Protein AF-A0A382WK54-F1 (afdb_monomer)

Solvent-accessible surface area (backbone atoms only — not comparable to full-atom values): 12404 Å² total; per-residue (Å²): 135,96,72,80,60,37,38,66,30,76,28,81,89,34,73,62,48,90,80,46,54,72,68,54,43,52,49,50,52,51,59,58,51,65,47,28,65,61,24,50,59,73,30,47,67,40,50,47,56,46,46,67,58,45,45,62,30,47,75,71,73,22,34,42,37,28,32,12,40,66,63,44,7,45,48,32,32,51,56,25,65,49,40,28,51,48,42,52,45,62,67,74,46,34,37,41,41,38,39,63,42,78,63,32,72,83,38,90,57,87,71,42,39,68,39,29,66,57,18,32,46,48,40,60,76,69,68,65,45,48,55,24,35,38,37,26,31,30,52,81,72,68,50,31,16,36,52,24,24,33,46,47,37,36,77,59,53,18,49,24,32,38,40,27,24,42,79,74,79,92,53,95,49,50,78,33,68,36,54,37,61,61,60,41,24,74,51,61,54,46,52,72,46,55,46,38,53,40,49,49,56,50,51,52,50,50,53,52,50,42,39,49,76,69,62,31,38,56,90,92,41,69,74,34,50,49,61,84,46,72,76,43,44,70,71,76,110

Structure (mmCIF, N/CA/C/O backbone):
data_AF-A0A382WK54-F1
#
_entry.id   AF-A0A382WK54-F1
#
loop_
_atom_site.group_PDB
_atom_site.id
_atom_site.type_symbol
_atom_site.label_atom_id
_atom_site.label_alt_id
_atom_site.label_comp_id
_atom_site.label_asym_id
_atom_site.label_entity_id
_atom_site.label_seq_id
_atom_site.pdbx_PDB_ins_code
_atom_site.Cartn_x
_atom_site.Cartn_y
_atom_site.Cartn_z
_atom_site.occupancy
_atom_site.B_iso_or_equiv
_atom_site.auth_seq_id
_atom_site.auth_comp_id
_atom_site.auth_asym_id
_atom_site.auth_atom_id
_atom_site.pdbx_PDB_model_num
ATOM 1 N N . MET A 1 1 ? 7.790 20.931 8.790 1.00 46.62 1 MET A N 1
ATOM 2 C CA . MET A 1 1 ? 6.573 21.774 8.712 1.00 46.62 1 MET A CA 1
ATOM 3 C C . MET A 1 1 ? 5.470 21.096 9.511 1.00 46.62 1 MET A C 1
ATOM 5 O O . MET A 1 1 ? 5.276 19.903 9.317 1.00 46.62 1 MET A O 1
ATOM 9 N N . SER A 1 2 ? 4.806 21.802 10.433 1.00 63.41 2 SER A N 1
ATOM 10 C CA . SER A 1 2 ? 3.681 21.238 11.196 1.00 63.41 2 SER A CA 1
ATOM 11 C C . SER A 1 2 ? 2.397 21.412 10.387 1.00 63.41 2 SER A C 1
ATOM 13 O O . SER A 1 2 ? 1.966 22.539 10.155 1.00 63.41 2 SER A O 1
ATOM 15 N N . TRP A 1 3 ? 1.829 20.308 9.908 1.00 80.88 3 TRP A N 1
ATOM 16 C CA . TRP A 1 3 ? 0.529 20.258 9.239 1.00 80.88 3 TRP A CA 1
ATOM 17 C C . TRP A 1 3 ? -0.376 19.260 9.972 1.00 80.88 3 TRP A C 1
ATOM 19 O O . TRP A 1 3 ? 0.087 18.451 10.780 1.00 80.88 3 TRP A O 1
ATOM 29 N N . LYS A 1 4 ? -1.689 19.355 9.742 1.00 85.31 4 LYS A N 1
ATOM 30 C CA . LYS A 1 4 ? -2.693 18.590 10.491 1.00 85.31 4 LYS A CA 1
ATOM 31 C C . LYS A 1 4 ? -2.650 17.105 10.110 1.00 85.31 4 LYS A C 1
ATOM 33 O O . LYS A 1 4 ? -3.178 16.728 9.067 1.00 85.31 4 LYS A O 1
ATOM 38 N N . LYS A 1 5 ? -2.107 16.259 10.990 1.00 90.69 5 LYS A N 1
ATOM 39 C CA . LYS A 1 5 ? -2.151 14.797 10.839 1.00 90.69 5 LYS A CA 1
ATOM 40 C C . LYS A 1 5 ? -3.516 14.257 11.278 1.00 90.69 5 LYS A C 1
ATOM 42 O O . LYS A 1 5 ? -3.898 14.360 12.441 1.00 90.69 5 LYS A O 1
ATOM 47 N N . ILE A 1 6 ? -4.282 13.732 10.330 1.00 94.75 6 ILE A N 1
ATOM 48 C CA . ILE A 1 6 ? -5.581 13.070 10.524 1.00 94.75 6 ILE A CA 1
ATOM 49 C C . ILE A 1 6 ? -5.411 11.758 11.284 1.00 94.75 6 ILE A C 1
ATOM 51 O O . ILE A 1 6 ? -6.190 11.491 12.193 1.00 94.75 6 ILE A O 1
ATOM 55 N N . THR A 1 7 ? -4.354 11.002 10.992 1.00 94.19 7 THR A N 1
ATOM 56 C CA . THR A 1 7 ? -4.063 9.718 11.656 1.00 94.19 7 THR A CA 1
ATOM 57 C C . THR A 1 7 ? -3.823 9.830 13.162 1.00 94.19 7 THR A C 1
ATOM 59 O O . THR A 1 7 ? -4.082 8.876 13.888 1.00 94.19 7 THR A O 1
ATOM 62 N N . GLU A 1 8 ? -3.385 11.001 13.635 1.00 95.19 8 GLU A N 1
ATOM 63 C CA . GLU A 1 8 ? -3.075 11.261 15.049 1.00 95.19 8 GLU A CA 1
ATOM 64 C C . GLU A 1 8 ? -4.225 11.940 15.811 1.00 95.19 8 GLU A C 1
ATOM 66 O O . GLU A 1 8 ? -4.084 12.279 16.985 1.00 95.19 8 GLU A O 1
ATOM 71 N N . GLN A 1 9 ? -5.358 12.201 15.154 1.00 96.62 9 GLN A N 1
ATOM 72 C CA . GLN A 1 9 ? -6.520 12.790 15.817 1.00 96.62 9 GLN A CA 1
ATOM 73 C C . GLN A 1 9 ? -7.278 11.750 16.638 1.00 96.62 9 GLN A C 1
ATOM 75 O O . GLN A 1 9 ? -7.316 10.570 16.299 1.00 96.62 9 GLN A O 1
ATOM 80 N N . GLN A 1 10 ? -7.927 12.222 17.701 1.00 97.50 10 GLN A N 1
ATOM 81 C CA . GLN A 1 10 ? -8.883 11.421 18.453 1.00 97.50 10 GLN A CA 1
ATOM 82 C C . GLN A 1 10 ? -10.172 11.244 17.650 1.00 97.50 10 GLN A C 1
ATOM 84 O O . GLN A 1 10 ? -10.633 12.181 16.991 1.00 97.50 10 GLN A O 1
ATOM 89 N N . ASN A 1 11 ? -10.767 10.055 17.735 1.00 98.06 11 ASN A N 1
ATOM 90 C CA . ASN A 1 11 ? -12.085 9.789 17.183 1.00 98.06 11 ASN A CA 1
ATOM 91 C C . ASN A 1 11 ? -13.168 10.054 18.252 1.00 98.06 11 ASN A C 1
ATOM 93 O O . ASN A 1 11 ? -13.203 9.356 19.266 1.00 98.06 11 ASN A O 1
ATOM 97 N N . PRO A 1 12 ? -14.082 11.022 18.044 1.00 97.62 12 PRO A N 1
ATOM 98 C CA . PRO A 1 12 ? -15.168 11.286 18.988 1.00 97.62 12 PRO A CA 1
ATOM 99 C C . PRO A 1 12 ? -16.106 10.092 19.220 1.00 97.62 12 PRO A C 1
ATOM 101 O O . PRO A 1 12 ? -16.689 9.990 20.294 1.00 97.62 12 PRO A O 1
ATOM 104 N N . ALA A 1 13 ? -16.252 9.188 18.245 1.00 97.06 13 ALA A N 1
ATOM 105 C CA . ALA A 1 13 ? -17.108 8.005 18.357 1.00 97.06 13 ALA A CA 1
ATOM 106 C C . ALA A 1 13 ? -16.550 6.931 19.310 1.00 97.06 13 ALA A C 1
ATOM 108 O O . ALA A 1 13 ? -17.284 6.031 19.718 1.00 97.06 13 ALA A O 1
ATOM 109 N N . SER A 1 14 ? -15.267 7.021 19.671 1.00 98.06 14 SER A N 1
ATOM 110 C CA . SER A 1 14 ? -14.574 6.080 20.557 1.00 98.06 14 SER A CA 1
ATOM 111 C C . SER A 1 14 ? -13.891 6.762 21.747 1.00 98.06 14 SER A C 1
ATOM 113 O O . SER A 1 14 ? -12.991 6.180 22.349 1.00 98.06 14 SER A O 1
ATOM 115 N N . ALA A 1 15 ? -14.317 7.978 22.110 1.00 98.00 15 ALA A N 1
ATOM 116 C CA . ALA A 1 15 ? -13.713 8.748 23.200 1.00 98.00 15 ALA A CA 1
ATOM 117 C C . ALA A 1 15 ? -13.773 8.036 24.568 1.00 98.00 15 ALA A C 1
ATOM 119 O O . ALA A 1 15 ? -12.878 8.227 25.384 1.00 98.00 15 ALA A O 1
ATOM 120 N N . ASP A 1 16 ? -14.805 7.219 24.787 1.00 97.75 16 ASP A N 1
ATOM 121 C CA . ASP A 1 16 ? -15.106 6.445 26.001 1.00 97.75 16 ASP A CA 1
ATOM 122 C C . ASP A 1 16 ? -15.076 4.923 25.740 1.00 97.75 16 ASP A C 1
ATOM 124 O O . ASP A 1 16 ? -15.791 4.151 26.376 1.00 97.75 16 ASP A O 1
ATOM 128 N N . ILE A 1 17 ? -14.326 4.466 24.727 1.00 98.12 17 ILE A N 1
ATOM 129 C CA . ILE A 1 17 ? -14.396 3.072 24.254 1.00 98.12 17 ILE A CA 1
ATOM 130 C C . ILE A 1 17 ? -13.984 2.030 25.304 1.00 98.12 17 ILE A C 1
ATOM 132 O O . ILE A 1 17 ? -14.428 0.887 25.228 1.00 98.12 17 ILE A O 1
ATOM 136 N N . ASP A 1 18 ? -13.163 2.405 26.280 1.00 98.25 18 ASP A N 1
ATOM 137 C CA . ASP A 1 18 ? -12.719 1.556 27.387 1.00 98.25 18 ASP A CA 1
ATOM 138 C C . ASP A 1 18 ? -13.802 1.314 28.450 1.00 98.25 18 ASP A C 1
ATOM 140 O O . ASP A 1 18 ? -13.719 0.333 29.189 1.00 98.25 18 ASP A O 1
ATOM 144 N N . GLU A 1 19 ? -14.849 2.144 28.485 1.00 98.31 19 GLU A N 1
ATOM 145 C CA . GLU A 1 19 ? -16.006 1.986 29.378 1.00 98.31 19 GLU A CA 1
ATOM 146 C C . GLU A 1 19 ? -17.148 1.168 28.743 1.00 98.31 19 GLU A C 1
ATOM 148 O O . GLU A 1 19 ? -18.097 0.767 29.423 1.00 98.31 19 GLU A O 1
ATOM 153 N N . LYS A 1 20 ? -17.069 0.902 27.433 1.00 98.31 20 LYS A N 1
ATOM 154 C CA . LYS A 1 20 ? -18.115 0.215 26.664 1.00 98.31 20 LYS A CA 1
ATOM 155 C C . LYS A 1 20 ? -18.087 -1.300 26.866 1.00 98.31 20 LYS A C 1
ATOM 157 O O . LYS A 1 20 ? -17.044 -1.922 27.066 1.00 98.31 20 LYS A O 1
ATOM 162 N N . SER A 1 21 ? -19.248 -1.938 26.731 1.00 98.75 21 SER A N 1
ATOM 163 C CA . SER A 1 21 ? -19.328 -3.397 26.650 1.00 98.75 21 SER A CA 1
ATOM 164 C C . SER A 1 21 ? -18.644 -3.927 25.386 1.00 98.75 21 SER A C 1
ATOM 166 O O . SER A 1 21 ? -18.496 -3.225 24.387 1.00 98.75 21 SER A O 1
ATOM 168 N N . ILE A 1 22 ? -18.300 -5.217 25.381 1.00 98.69 22 ILE A N 1
ATOM 169 C CA . ILE A 1 22 ? -17.678 -5.873 24.217 1.00 98.69 22 ILE A CA 1
ATOM 170 C C . ILE A 1 22 ? -18.500 -5.651 22.936 1.00 98.69 22 ILE A C 1
ATOM 172 O O . ILE A 1 22 ? -17.933 -5.356 21.887 1.00 98.69 22 ILE A O 1
ATOM 176 N N . HIS A 1 23 ? -19.830 -5.773 23.001 1.00 98.75 23 HIS A N 1
ATOM 177 C CA . HIS A 1 23 ? -20.679 -5.601 21.820 1.00 98.75 23 HIS A CA 1
ATOM 178 C C . HIS A 1 23 ? -20.674 -4.157 21.303 1.00 98.75 23 HIS A C 1
ATOM 180 O O . HIS A 1 23 ? -20.636 -3.936 20.093 1.00 98.75 23 HIS A O 1
ATOM 186 N N . GLU A 1 24 ? -20.666 -3.176 22.201 1.00 98.75 24 GLU A N 1
ATOM 187 C CA . GLU A 1 24 ? -20.574 -1.762 21.837 1.00 98.75 24 GLU A CA 1
ATOM 188 C C . GLU A 1 24 ? -19.207 -1.430 21.226 1.00 98.75 24 GLU A C 1
ATOM 190 O O . GLU A 1 24 ? -19.165 -0.776 20.187 1.00 98.75 24 GLU A O 1
ATOM 195 N N . ILE A 1 25 ? -18.106 -1.952 21.786 1.00 98.81 25 ILE A N 1
ATOM 196 C CA . ILE A 1 25 ? -16.755 -1.825 21.208 1.00 98.81 25 ILE A CA 1
ATOM 197 C C . ILE A 1 25 ? -16.737 -2.370 19.775 1.00 98.81 25 ILE A C 1
ATOM 199 O O . ILE A 1 25 ? -16.299 -1.683 18.852 1.00 98.81 25 ILE A O 1
ATOM 203 N N . LEU A 1 26 ? -17.251 -3.587 19.568 1.00 98.75 26 LEU A N 1
ATOM 204 C CA . LEU A 1 26 ? -17.318 -4.208 18.241 1.00 98.75 26 LEU A CA 1
ATOM 205 C C . LEU A 1 26 ? -18.196 -3.407 17.271 1.00 98.75 26 LEU A C 1
ATOM 207 O O . LEU A 1 26 ? -17.857 -3.286 16.096 1.00 98.75 26 LEU A O 1
ATOM 211 N N . THR A 1 27 ? -19.297 -2.834 17.758 1.00 98.62 27 THR A N 1
ATOM 212 C CA . THR A 1 27 ? -20.196 -1.998 16.953 1.00 98.62 27 THR A CA 1
ATOM 213 C C . THR A 1 27 ? -19.510 -0.706 16.513 1.00 98.62 27 THR A C 1
ATOM 215 O O . THR A 1 27 ? -19.606 -0.342 15.344 1.00 98.62 27 THR A O 1
ATOM 218 N N . VAL A 1 28 ? -18.771 -0.040 17.409 1.00 98.56 28 VAL A N 1
ATOM 219 C CA . VAL A 1 28 ? -17.985 1.159 17.074 1.00 98.56 28 VAL A CA 1
ATOM 220 C C . VAL A 1 28 ? -16.932 0.832 16.015 1.00 98.56 28 VAL A C 1
ATOM 222 O O . VAL A 1 28 ? -16.864 1.527 15.005 1.00 98.56 28 VAL A O 1
ATOM 225 N N . ILE A 1 29 ? -16.172 -0.256 16.191 1.00 98.75 29 ILE A N 1
ATOM 226 C CA . ILE A 1 29 ? -15.162 -0.690 15.210 1.00 98.75 29 ILE A CA 1
ATOM 227 C C . ILE A 1 29 ? -15.800 -0.948 13.840 1.00 98.75 29 ILE A C 1
ATOM 229 O O . ILE A 1 29 ? -15.354 -0.391 12.842 1.00 98.75 29 ILE A O 1
ATOM 233 N N . ASN A 1 30 ? -16.877 -1.735 13.787 1.00 98.75 30 ASN A N 1
ATOM 234 C CA . ASN A 1 30 ? -17.529 -2.083 12.525 1.00 98.75 30 ASN A CA 1
ATOM 235 C C . ASN A 1 30 ? -18.142 -0.865 11.812 1.00 98.75 30 ASN A C 1
ATOM 237 O O . ASN A 1 30 ? -18.105 -0.782 10.585 1.00 98.75 30 ASN A O 1
ATOM 241 N N . ASN A 1 31 ? -18.710 0.084 12.562 1.00 98.31 31 ASN A N 1
ATOM 242 C CA . ASN A 1 31 ? -19.252 1.315 11.984 1.00 98.31 31 ASN A CA 1
ATOM 243 C C . ASN A 1 31 ? -18.152 2.161 11.329 1.00 98.31 31 ASN A C 1
ATOM 245 O O . ASN A 1 31 ? -18.354 2.696 10.240 1.00 98.31 31 ASN A O 1
ATOM 249 N N . GLU A 1 32 ? -16.987 2.244 11.969 1.00 98.38 32 GLU A N 1
ATOM 250 C CA . GLU A 1 32 ? -15.811 2.931 11.435 1.00 98.38 32 GLU A CA 1
ATOM 251 C C . GLU A 1 32 ? -15.253 2.219 10.190 1.00 98.38 32 GLU A C 1
ATOM 253 O O . GLU A 1 32 ? -14.974 2.870 9.180 1.00 98.38 32 GLU A O 1
ATOM 258 N N . ASP A 1 33 ? -15.174 0.885 10.203 1.00 98.44 33 ASP A N 1
ATOM 259 C CA . ASP A 1 33 ? -14.752 0.088 9.042 1.00 98.44 33 ASP A CA 1
ATOM 260 C C . ASP A 1 33 ? -15.694 0.261 7.837 1.00 98.44 33 ASP A C 1
ATOM 262 O O . ASP A 1 33 ? -15.243 0.305 6.688 1.00 98.44 33 ASP A O 1
ATOM 266 N N . GLY A 1 34 ? -16.998 0.436 8.078 1.00 97.44 34 GLY A N 1
ATOM 267 C CA . GLY A 1 34 ? -18.001 0.666 7.033 1.00 97.44 34 GLY A CA 1
ATOM 268 C C . GLY A 1 34 ? -17.732 1.898 6.158 1.00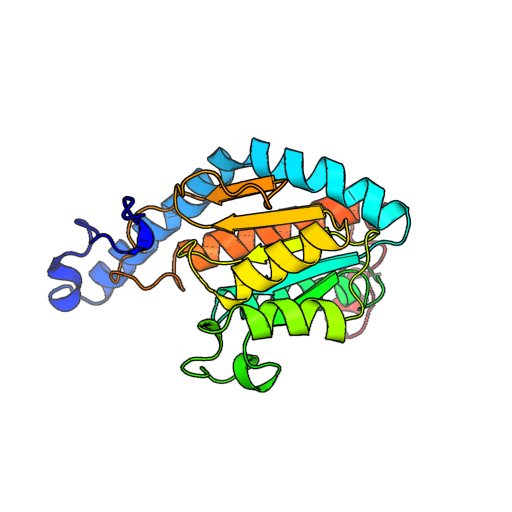 97.44 34 GLY A C 1
ATOM 269 O O . GLY A 1 34 ? -18.167 1.940 5.006 1.00 97.44 34 GLY A O 1
ATOM 270 N N . ALA A 1 35 ? -16.9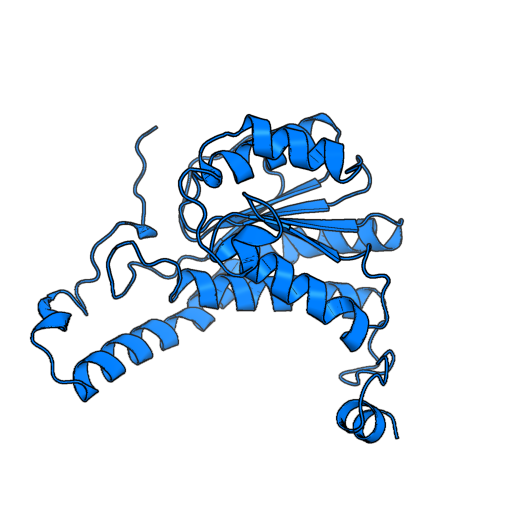74 2.881 6.656 1.00 94.44 35 ALA A N 1
ATOM 271 C CA . ALA A 1 35 ? -16.611 4.085 5.909 1.00 94.44 35 ALA A CA 1
ATOM 272 C C . ALA A 1 35 ? -15.397 3.898 4.976 1.00 94.44 35 ALA A C 1
ATOM 274 O O . ALA A 1 35 ? -15.170 4.722 4.086 1.00 94.44 35 ALA A O 1
ATOM 275 N N . VAL A 1 36 ? -14.619 2.821 5.137 1.00 98.50 36 VAL A N 1
ATOM 276 C CA . VAL A 1 36 ? -13.343 2.637 4.424 1.00 98.50 36 VAL A CA 1
ATOM 277 C C . VAL A 1 36 ? -13.540 2.529 2.911 1.00 98.50 36 VAL A C 1
ATOM 279 O O . VAL A 1 36 ? -12.821 3.172 2.148 1.00 98.50 36 VAL A O 1
ATOM 282 N N . ALA A 1 37 ? -14.541 1.775 2.454 1.00 98.31 37 ALA A N 1
ATOM 283 C CA . ALA A 1 37 ? -14.799 1.618 1.022 1.00 98.31 37 ALA A CA 1
ATOM 284 C C . ALA A 1 37 ? -15.183 2.946 0.346 1.00 98.31 37 ALA A C 1
ATOM 286 O O . ALA A 1 37 ? -14.744 3.217 -0.771 1.00 98.31 37 ALA A O 1
ATOM 287 N N . ALA A 1 38 ? -15.944 3.797 1.039 1.00 98.19 38 ALA A N 1
ATOM 288 C CA . ALA A 1 38 ? -16.286 5.130 0.550 1.00 98.19 38 ALA A CA 1
ATOM 289 C C . ALA A 1 38 ? -15.048 6.042 0.475 1.00 98.19 38 ALA A C 1
ATOM 291 O O . ALA A 1 38 ? -14.893 6.792 -0.487 1.00 98.19 38 ALA A O 1
ATOM 292 N N . ALA A 1 39 ? -14.125 5.942 1.439 1.00 98.06 39 ALA A N 1
ATOM 293 C CA . ALA A 1 39 ? -12.853 6.662 1.381 1.00 98.06 39 ALA A CA 1
ATOM 294 C C . ALA A 1 39 ? -12.002 6.230 0.174 1.00 98.06 39 ALA A C 1
ATOM 296 O O . ALA A 1 39 ? -11.455 7.084 -0.520 1.00 98.06 39 ALA A O 1
ATOM 297 N N . VAL A 1 40 ? -11.948 4.927 -0.123 1.00 98.56 40 VAL A N 1
ATOM 298 C CA . VAL A 1 40 ? -11.260 4.395 -1.315 1.00 98.56 40 VAL A CA 1
ATOM 299 C C . VAL A 1 40 ? -11.945 4.847 -2.610 1.00 98.56 40 VAL A C 1
ATOM 301 O O . VAL A 1 40 ? -11.275 5.188 -3.581 1.00 98.56 40 VAL A O 1
ATOM 304 N N . GLN A 1 41 ? -13.278 4.913 -2.637 1.00 98.44 41 GLN A N 1
ATOM 305 C CA . GLN A 1 41 ? -14.011 5.424 -3.798 1.00 98.44 41 GLN A CA 1
ATOM 306 C C . GLN A 1 41 ? -13.592 6.861 -4.156 1.00 98.44 41 GLN A C 1
ATOM 308 O O . GLN A 1 41 ? -13.485 7.197 -5.336 1.00 98.44 41 GLN A O 1
ATOM 313 N N . ASN A 1 42 ? -13.315 7.696 -3.154 1.00 97.94 42 ASN A N 1
ATOM 314 C CA . ASN A 1 42 ? -12.935 9.092 -3.367 1.00 97.94 42 ASN A CA 1
ATOM 315 C C . ASN A 1 42 ? -11.540 9.266 -3.994 1.00 97.94 42 ASN A C 1
ATOM 317 O O . ASN A 1 42 ? -11.291 10.314 -4.582 1.00 97.94 42 ASN A O 1
ATOM 321 N N . CYS A 1 43 ? -10.654 8.266 -3.921 1.00 96.31 43 CYS A N 1
ATOM 322 C CA . CYS A 1 43 ? -9.308 8.329 -4.504 1.00 96.31 43 CYS A CA 1
ATOM 323 C C . CYS A 1 43 ? -9.153 7.520 -5.806 1.00 96.31 43 CYS A C 1
ATOM 325 O O . CYS A 1 43 ? -8.040 7.353 -6.305 1.00 96.31 43 CYS A O 1
ATOM 327 N N . LEU A 1 44 ? -10.251 7.048 -6.416 1.00 98.50 44 LEU A N 1
ATOM 328 C CA . LEU A 1 44 ? -10.196 6.284 -7.672 1.00 98.50 44 LEU A CA 1
ATOM 329 C C . LEU A 1 44 ? -9.514 7.043 -8.820 1.00 98.50 44 LEU A C 1
ATOM 331 O O . LEU A 1 44 ? -8.885 6.411 -9.668 1.00 98.50 44 LEU A O 1
ATOM 335 N N . VAL A 1 45 ? -9.616 8.377 -8.856 1.00 98.31 45 VAL A N 1
ATOM 336 C CA . VAL A 1 45 ? -8.931 9.211 -9.861 1.00 98.31 45 VAL A CA 1
ATOM 337 C C . VAL A 1 45 ? -7.413 9.115 -9.702 1.00 98.31 45 VAL A C 1
ATOM 339 O O . VAL A 1 45 ? -6.717 8.880 -10.689 1.00 98.31 45 VAL A O 1
ATOM 342 N N . ASP A 1 46 ? -6.910 9.205 -8.473 1.00 98.12 46 ASP A N 1
ATOM 343 C CA . ASP A 1 46 ? -5.476 9.131 -8.176 1.00 98.12 46 ASP A CA 1
ATOM 344 C C . ASP A 1 46 ? -4.925 7.726 -8.442 1.00 98.12 46 ASP A C 1
ATOM 346 O O . ASP A 1 46 ? -3.890 7.563 -9.091 1.00 98.12 46 ASP A O 1
ATOM 350 N N . ILE A 1 47 ? -5.673 6.694 -8.026 1.00 98.75 47 ILE A N 1
ATOM 351 C CA . ILE A 1 47 ? -5.356 5.287 -8.314 1.00 98.75 47 ILE A CA 1
ATOM 352 C C . ILE A 1 47 ? -5.288 5.061 -9.828 1.00 98.75 47 ILE A C 1
ATOM 354 O O . ILE A 1 47 ? -4.350 4.440 -10.327 1.00 98.75 47 ILE A O 1
ATOM 358 N N . THR A 1 48 ? -6.251 5.603 -10.578 1.00 98.81 48 THR A N 1
ATOM 359 C CA . THR A 1 48 ? -6.269 5.523 -12.045 1.00 98.81 48 THR A CA 1
ATOM 360 C C . THR A 1 48 ? -5.050 6.215 -12.652 1.00 98.81 48 THR A C 1
ATOM 362 O O . THR A 1 48 ? -4.406 5.652 -13.537 1.00 98.81 48 THR A O 1
ATOM 365 N N . GLY A 1 49 ? -4.705 7.412 -12.168 1.00 98.69 49 GLY A N 1
ATOM 366 C CA . GLY A 1 49 ? -3.528 8.160 -12.608 1.00 98.69 49 GLY A CA 1
ATOM 367 C C . GLY A 1 49 ? -2.231 7.373 -12.418 1.00 98.69 49 GLY A C 1
ATOM 368 O O . GLY A 1 49 ? -1.444 7.263 -13.356 1.00 98.69 49 GLY A O 1
ATOM 369 N N . PHE A 1 50 ? -2.053 6.757 -11.248 1.00 98.81 50 PHE A N 1
ATOM 370 C CA . PHE A 1 50 ? -0.900 5.902 -10.959 1.00 98.81 50 PHE A CA 1
ATOM 371 C C . PHE A 1 50 ? -0.858 4.652 -11.855 1.00 98.81 50 PHE A C 1
ATOM 373 O O . PHE A 1 50 ? 0.172 4.334 -12.448 1.00 98.81 50 PHE A O 1
ATOM 380 N N . ILE A 1 51 ? -1.983 3.951 -12.028 1.00 98.81 51 ILE A N 1
ATOM 381 C CA . ILE A 1 51 ? -2.037 2.735 -12.858 1.00 98.81 51 ILE A CA 1
ATOM 382 C C . ILE A 1 51 ? -1.740 3.044 -14.334 1.00 98.81 51 ILE A C 1
ATOM 384 O O . ILE A 1 51 ? -1.087 2.244 -15.010 1.00 98.81 51 ILE A O 1
ATOM 388 N N . ASN A 1 52 ? -2.175 4.204 -14.837 1.00 98.69 52 ASN A N 1
ATOM 389 C CA . ASN A 1 52 ? -1.939 4.619 -16.222 1.00 98.69 52 ASN A CA 1
ATOM 390 C C . ASN A 1 52 ? -0.450 4.758 -16.563 1.00 98.69 52 ASN A C 1
ATOM 392 O O . ASN A 1 52 ? -0.083 4.527 -17.714 1.00 98.69 52 ASN A O 1
ATOM 396 N N . VAL A 1 53 ? 0.402 5.106 -15.594 1.00 98.44 53 VAL A N 1
ATOM 397 C CA . VAL A 1 53 ? 1.859 5.147 -15.799 1.00 98.44 53 VAL A CA 1
ATOM 398 C C . VAL A 1 53 ? 2.534 3.817 -15.471 1.00 98.44 53 VAL A C 1
ATOM 400 O O . VAL A 1 53 ? 3.514 3.452 -16.118 1.00 98.44 53 VAL A O 1
ATOM 403 N N . LEU A 1 54 ? 1.981 3.061 -14.520 1.00 98.81 54 LEU A N 1
ATOM 404 C CA . LEU A 1 54 ? 2.499 1.759 -14.110 1.00 98.81 54 LEU A CA 1
ATOM 405 C C . LEU A 1 54 ? 2.398 0.722 -15.235 1.00 98.81 54 LEU A C 1
ATOM 407 O O . LEU A 1 54 ? 3.369 0.031 -15.533 1.00 98.81 54 LEU A O 1
ATOM 411 N N . VAL A 1 55 ? 1.231 0.595 -15.873 1.00 98.81 55 VAL A N 1
ATOM 412 C CA . VAL A 1 55 ? 0.985 -0.462 -16.871 1.00 98.81 55 VAL A CA 1
ATOM 413 C C . VAL A 1 55 ? 1.988 -0.414 -18.035 1.00 98.81 55 VAL A C 1
ATOM 415 O O . VAL A 1 55 ? 2.587 -1.454 -18.319 1.00 98.81 55 VAL A O 1
ATOM 418 N N . PRO A 1 56 ? 2.254 0.743 -18.678 1.00 98.50 56 PRO A N 1
ATOM 419 C CA . PRO A 1 56 ? 3.276 0.834 -19.722 1.00 98.50 56 PRO A CA 1
ATOM 420 C C . PRO A 1 56 ? 4.690 0.463 -19.250 1.00 98.50 56 PRO A C 1
ATOM 422 O O . PRO A 1 56 ? 5.466 -0.098 -20.028 1.00 98.50 56 PRO A O 1
ATOM 425 N N . ARG A 1 57 ? 5.037 0.742 -17.983 1.00 97.94 57 ARG A N 1
ATOM 426 C CA . ARG A 1 57 ? 6.336 0.355 -17.406 1.00 97.94 57 ARG A CA 1
ATOM 427 C C . ARG A 1 57 ? 6.463 -1.155 -17.285 1.00 97.94 57 ARG A C 1
ATOM 429 O O . ARG A 1 57 ? 7.444 -1.706 -17.776 1.00 97.94 57 ARG A O 1
ATOM 436 N N . LEU A 1 58 ? 5.442 -1.821 -16.746 1.00 98.56 58 LEU A N 1
ATOM 437 C CA . LEU A 1 58 ? 5.416 -3.285 -16.656 1.00 98.56 58 LEU A CA 1
ATOM 438 C C . LEU A 1 58 ? 5.471 -3.940 -18.047 1.00 98.56 58 LEU A C 1
ATOM 440 O O . LEU A 1 58 ? 6.205 -4.901 -18.254 1.00 98.56 58 LEU A O 1
ATOM 444 N N . GLN A 1 59 ? 4.756 -3.386 -19.033 1.00 97.88 59 GLN A N 1
ATOM 445 C CA . GLN A 1 59 ? 4.804 -3.862 -20.425 1.00 97.88 59 GLN A CA 1
ATOM 446 C C . GLN A 1 59 ? 6.194 -3.727 -21.061 1.00 97.88 59 GLN A C 1
ATOM 448 O O . GLN A 1 59 ? 6.544 -4.510 -21.942 1.00 97.88 59 GLN A O 1
ATOM 453 N N . SER A 1 60 ? 6.983 -2.750 -20.611 1.00 97.44 60 SER A N 1
ATOM 454 C CA . SER A 1 60 ? 8.342 -2.489 -21.098 1.00 97.44 60 SER A CA 1
ATOM 455 C C . SER A 1 60 ? 9.423 -3.223 -20.292 1.00 97.44 60 SER A C 1
ATOM 457 O O . SER A 1 60 ? 10.606 -2.952 -20.483 1.00 97.44 60 SER A O 1
ATOM 459 N N . GLY A 1 61 ? 9.035 -4.140 -19.397 1.00 97.38 61 GLY A N 1
ATOM 460 C CA . GLY A 1 61 ? 9.953 -4.948 -18.589 1.00 97.38 61 GLY A CA 1
ATOM 461 C C . GLY A 1 61 ? 10.381 -4.322 -17.259 1.00 97.38 61 GLY A C 1
ATOM 462 O O . GLY A 1 61 ? 11.272 -4.861 -16.612 1.00 97.38 61 GLY A O 1
ATOM 463 N N . GLY A 1 62 ? 9.774 -3.206 -16.846 1.00 98.50 62 GLY A N 1
ATOM 464 C CA . GLY A 1 62 ? 9.948 -2.657 -15.498 1.00 98.50 62 GLY A CA 1
ATOM 465 C C . GLY A 1 62 ? 9.172 -3.445 -14.438 1.00 98.50 62 GLY A C 1
ATOM 466 O O . GLY A 1 62 ? 8.286 -4.240 -14.762 1.00 98.50 62 GLY A O 1
ATOM 467 N N . ARG A 1 63 ? 9.475 -3.190 -13.163 1.00 98.75 63 ARG A N 1
ATOM 468 C CA . ARG A 1 63 ? 8.831 -3.818 -11.996 1.00 98.75 63 ARG A CA 1
ATOM 469 C C . ARG A 1 63 ? 7.986 -2.821 -11.201 1.00 98.75 63 ARG A C 1
ATOM 471 O O . ARG A 1 63 ? 8.175 -1.606 -11.301 1.00 98.75 63 ARG A O 1
ATOM 478 N N . LEU A 1 64 ? 7.078 -3.347 -10.378 1.00 98.88 64 LEU A N 1
ATOM 479 C CA . LEU A 1 64 ? 6.400 -2.606 -9.313 1.00 98.88 64 LEU A CA 1
ATOM 480 C C . LEU A 1 64 ? 7.037 -2.940 -7.965 1.00 98.88 64 LEU A C 1
ATOM 482 O O . LEU A 1 64 ? 6.996 -4.086 -7.525 1.00 98.88 64 LEU A O 1
ATOM 486 N N . ILE A 1 65 ? 7.573 -1.933 -7.284 1.00 98.88 65 ILE A N 1
ATOM 487 C CA . ILE A 1 65 ? 8.229 -2.104 -5.989 1.00 98.88 65 ILE A CA 1
ATOM 488 C C . ILE A 1 65 ? 7.436 -1.369 -4.909 1.00 98.88 65 ILE A C 1
ATOM 490 O O . ILE A 1 65 ? 7.300 -0.148 -4.949 1.00 98.88 65 ILE A O 1
ATOM 494 N N . TYR A 1 66 ? 6.931 -2.093 -3.917 1.00 98.88 66 TYR A N 1
ATOM 495 C CA . TYR A 1 66 ? 6.363 -1.512 -2.704 1.00 98.88 66 TYR A CA 1
ATOM 496 C C . TYR A 1 66 ? 7.455 -1.264 -1.672 1.00 98.88 66 TYR A C 1
ATOM 498 O O . TYR A 1 66 ? 8.284 -2.138 -1.431 1.00 98.88 66 TYR A O 1
ATOM 506 N N . VAL A 1 67 ? 7.428 -0.107 -1.010 1.00 98.56 67 VAL A N 1
ATOM 507 C CA . VAL A 1 67 ? 8.331 0.195 0.110 1.00 98.56 67 VAL A CA 1
ATOM 508 C C . VAL A 1 67 ? 7.548 0.729 1.308 1.00 98.56 67 VAL A C 1
ATOM 510 O O . VAL A 1 67 ? 6.761 1.667 1.190 1.00 98.56 67 VAL A O 1
ATOM 513 N N . GLY A 1 68 ? 7.727 0.125 2.482 1.00 98.00 68 GLY A N 1
ATOM 514 C CA . GLY A 1 68 ? 6.963 0.489 3.677 1.00 98.00 68 GLY A CA 1
ATOM 515 C C . GLY A 1 68 ? 7.611 0.049 4.986 1.00 98.00 68 GLY A C 1
ATOM 516 O O . GLY A 1 68 ? 8.563 -0.723 5.001 1.00 98.00 68 GLY A O 1
ATOM 517 N N . SER A 1 69 ? 7.054 0.512 6.103 1.00 95.50 69 SER A N 1
ATOM 518 C CA . SER A 1 69 ? 7.391 0.047 7.457 1.00 95.50 69 SER A CA 1
ATOM 519 C C . SER A 1 69 ? 6.172 -0.586 8.129 1.00 95.50 69 SER A C 1
ATOM 521 O O . SER A 1 69 ? 5.030 -0.308 7.748 1.00 95.50 69 SER A O 1
ATOM 523 N N . GLY A 1 70 ? 6.405 -1.452 9.117 1.00 95.44 70 GLY A N 1
ATOM 524 C CA . GLY A 1 70 ? 5.363 -2.004 9.977 1.00 95.44 70 GLY A CA 1
ATOM 525 C C . GLY A 1 70 ? 4.207 -2.615 9.184 1.00 95.44 70 GLY A C 1
ATOM 526 O O . GLY A 1 70 ? 4.412 -3.439 8.294 1.00 95.44 70 GLY A O 1
ATOM 527 N N . THR A 1 71 ? 2.973 -2.222 9.505 1.00 97.12 71 THR A N 1
ATOM 528 C CA . THR A 1 71 ? 1.777 -2.713 8.797 1.00 97.12 71 THR A CA 1
ATOM 529 C C . THR A 1 71 ? 1.812 -2.390 7.304 1.00 97.12 71 THR A C 1
ATOM 531 O O . THR A 1 71 ? 1.515 -3.267 6.500 1.00 97.12 71 THR A O 1
ATOM 534 N N . SER A 1 72 ? 2.220 -1.178 6.920 1.00 97.62 72 SER A N 1
ATOM 535 C CA . SER A 1 72 ? 2.292 -0.760 5.515 1.00 97.62 72 SER A CA 1
ATOM 536 C C . SER A 1 72 ? 3.245 -1.633 4.699 1.00 97.62 72 SER A C 1
ATOM 538 O O . SER A 1 72 ? 2.879 -2.120 3.632 1.00 97.62 72 SER A O 1
ATOM 540 N N . GLY A 1 73 ? 4.447 -1.886 5.229 1.00 97.69 73 GLY A N 1
ATOM 541 C CA . GLY A 1 73 ? 5.426 -2.767 4.587 1.00 97.69 73 GLY A CA 1
ATOM 542 C C . GLY A 1 73 ? 4.917 -4.204 4.469 1.00 97.69 73 GLY A C 1
ATOM 543 O O . GLY A 1 73 ? 5.021 -4.810 3.406 1.00 97.69 73 GLY A O 1
ATOM 544 N N . ARG A 1 74 ? 4.278 -4.732 5.524 1.00 98.50 74 ARG A N 1
ATOM 545 C CA . ARG A 1 74 ? 3.679 -6.079 5.500 1.00 98.50 74 ARG A CA 1
ATOM 546 C C . ARG A 1 74 ? 2.558 -6.204 4.471 1.00 98.50 74 ARG A C 1
ATOM 548 O O . ARG A 1 74 ? 2.466 -7.239 3.824 1.00 98.50 74 ARG A O 1
ATOM 555 N N . LEU A 1 75 ? 1.729 -5.175 4.302 1.00 98.75 75 LEU A N 1
ATOM 556 C CA . LEU A 1 75 ? 0.674 -5.164 3.284 1.00 98.75 75 LEU A CA 1
ATOM 557 C C . LEU A 1 75 ? 1.246 -5.132 1.862 1.00 98.75 75 LEU A C 1
ATOM 559 O O . LEU A 1 75 ? 0.733 -5.843 1.004 1.00 98.75 75 LEU A O 1
ATOM 563 N N . GLY A 1 76 ? 2.326 -4.378 1.631 1.00 98.75 76 GLY A N 1
ATOM 564 C CA . GLY A 1 76 ? 3.056 -4.417 0.360 1.00 98.75 76 GLY A CA 1
ATOM 565 C C . GLY A 1 76 ? 3.610 -5.811 0.054 1.00 98.75 76 GLY A C 1
ATOM 566 O O . GLY A 1 76 ? 3.414 -6.335 -1.038 1.00 98.75 76 GLY A O 1
ATOM 567 N N . VAL A 1 77 ? 4.238 -6.457 1.041 1.00 98.62 77 VAL A N 1
ATOM 568 C CA . VAL A 1 77 ? 4.746 -7.834 0.899 1.00 98.62 77 VAL A CA 1
ATOM 569 C C . VAL A 1 77 ? 3.614 -8.838 0.665 1.00 98.62 77 VAL A C 1
ATOM 571 O O . VAL A 1 77 ? 3.758 -9.724 -0.172 1.00 98.62 77 VAL A O 1
ATOM 574 N N . LEU A 1 78 ? 2.487 -8.694 1.370 1.00 98.75 78 LEU A N 1
ATOM 575 C CA . LEU A 1 78 ? 1.308 -9.545 1.199 1.00 98.75 78 LEU A CA 1
ATOM 576 C C . LEU A 1 78 ? 0.774 -9.485 -0.238 1.00 98.75 78 LEU A C 1
ATOM 578 O O . LEU A 1 78 ? 0.599 -10.530 -0.856 1.00 98.75 78 LEU A O 1
ATOM 582 N N . ASP A 1 79 ? 0.544 -8.283 -0.768 1.00 98.88 79 ASP A N 1
ATOM 583 C CA . ASP A 1 79 ? 0.004 -8.099 -2.121 1.00 98.88 79 ASP A CA 1
ATOM 584 C C . ASP A 1 79 ? 0.969 -8.626 -3.200 1.00 98.88 79 ASP A C 1
ATOM 586 O O . ASP A 1 79 ? 0.572 -9.375 -4.097 1.00 98.88 79 ASP A O 1
ATOM 590 N N . ALA A 1 80 ? 2.266 -8.334 -3.053 1.00 98.62 80 ALA A N 1
ATOM 591 C CA . ALA A 1 80 ? 3.312 -8.854 -3.932 1.00 98.62 80 ALA A CA 1
ATOM 592 C C . ALA A 1 80 ? 3.354 -10.394 -3.945 1.00 98.62 80 ALA A C 1
ATOM 594 O O . ALA A 1 80 ? 3.401 -11.009 -5.011 1.00 98.62 80 ALA A O 1
ATOM 595 N N . ALA A 1 81 ? 3.271 -11.035 -2.773 1.00 97.94 81 ALA A N 1
ATOM 596 C CA . ALA A 1 81 ? 3.310 -12.492 -2.646 1.00 97.94 81 ALA A CA 1
ATOM 597 C C . ALA A 1 81 ? 2.109 -13.198 -3.304 1.00 97.94 81 ALA A C 1
ATOM 599 O O . ALA A 1 81 ? 2.218 -14.359 -3.708 1.00 97.94 81 ALA A O 1
ATOM 600 N N . GLU A 1 82 ? 0.970 -12.515 -3.435 1.00 97.94 82 GLU A N 1
ATOM 601 C CA . GLU A 1 82 ? -0.227 -13.050 -4.088 1.00 97.94 82 GLU A CA 1
ATOM 602 C C . GLU A 1 82 ? -0.162 -12.953 -5.621 1.00 97.94 82 GLU A C 1
ATOM 604 O O . GLU A 1 82 ? -0.885 -13.685 -6.305 1.00 97.94 82 GLU A O 1
ATOM 609 N N . CYS A 1 83 ? 0.730 -12.133 -6.190 1.00 97.75 83 CYS A N 1
ATOM 610 C CA . CYS A 1 83 ? 0.825 -11.951 -7.639 1.00 97.75 83 CYS A CA 1
ATOM 611 C C . CYS A 1 83 ? 1.270 -13.224 -8.396 1.00 97.75 83 CYS A C 1
ATOM 613 O O . CYS A 1 83 ? 0.561 -13.627 -9.326 1.00 97.75 83 CYS A O 1
ATOM 615 N N . PRO A 1 84 ? 2.368 -13.919 -8.022 1.00 95.69 84 PRO A N 1
ATOM 616 C CA . PRO A 1 84 ? 2.812 -15.125 -8.725 1.00 95.69 84 PRO A CA 1
ATOM 617 C C . PRO A 1 84 ? 1.799 -16.280 -8.758 1.00 95.69 84 PRO A C 1
ATOM 619 O O . PRO A 1 84 ? 1.597 -16.834 -9.839 1.00 95.69 84 PRO A O 1
ATOM 622 N N . PRO A 1 85 ? 1.144 -16.689 -7.649 1.00 93.00 85 PRO A N 1
ATOM 623 C CA . PRO A 1 85 ? 0.176 -17.785 -7.710 1.00 93.00 85 PRO A CA 1
ATOM 624 C C . PRO A 1 85 ? -1.118 -17.401 -8.443 1.00 93.00 85 PRO A C 1
ATOM 626 O O . PRO A 1 85 ? -1.738 -18.271 -9.052 1.00 93.00 85 PRO A O 1
ATOM 629 N N . THR A 1 86 ? -1.514 -16.123 -8.411 1.00 91.62 86 THR A N 1
ATOM 630 C CA . THR A 1 86 ? -2.774 -15.633 -9.001 1.00 91.62 86 THR A CA 1
ATOM 631 C C . THR A 1 86 ? -2.669 -15.401 -10.507 1.00 91.62 86 THR A C 1
ATOM 633 O O . THR A 1 86 ? -3.583 -15.754 -11.247 1.00 91.62 86 THR A O 1
ATOM 636 N N . PHE A 1 87 ? -1.561 -14.810 -10.963 1.00 94.75 87 PHE A N 1
ATOM 637 C CA . PHE A 1 87 ? -1.394 -14.331 -12.342 1.00 94.75 87 PHE A CA 1
ATOM 638 C C . PHE A 1 87 ? -0.228 -15.000 -13.086 1.00 94.75 87 PHE A C 1
ATOM 640 O O . PHE A 1 87 ? 0.155 -14.548 -14.164 1.00 94.75 87 PHE A O 1
ATOM 647 N N . SER A 1 88 ? 0.395 -16.019 -12.481 1.00 93.25 88 SER A N 1
ATOM 648 C CA . SER A 1 88 ? 1.566 -16.751 -12.996 1.00 93.25 88 SER A CA 1
ATOM 649 C C . SER A 1 88 ? 2.769 -15.894 -13.375 1.00 93.25 88 SER A C 1
ATOM 651 O O . SER A 1 88 ? 3.671 -16.366 -14.071 1.00 93.25 88 SER A O 1
ATOM 653 N N . VAL A 1 89 ? 2.832 -14.664 -12.874 1.00 95.56 89 VAL A N 1
ATOM 654 C CA . VAL A 1 89 ? 3.947 -13.750 -13.113 1.00 95.56 89 VAL A CA 1
ATOM 655 C C . VAL A 1 89 ? 5.213 -14.189 -12.381 1.00 95.56 89 VAL A C 1
ATOM 657 O O . VAL A 1 89 ? 5.182 -15.039 -11.482 1.00 95.56 89 VAL A O 1
ATOM 660 N N . ASP A 1 90 ? 6.335 -13.630 -12.820 1.00 96.88 90 ASP A N 1
ATOM 661 C CA . ASP A 1 90 ? 7.610 -13.743 -12.126 1.00 96.88 90 ASP A CA 1
ATOM 662 C C . ASP A 1 90 ? 7.511 -13.067 -10.739 1.00 96.88 90 ASP A C 1
ATOM 664 O O . ASP A 1 90 ? 6.948 -11.969 -10.662 1.00 96.88 90 ASP A O 1
ATOM 668 N N . PRO A 1 91 ? 8.014 -13.684 -9.651 1.00 96.75 91 PRO A N 1
ATOM 669 C CA . PRO A 1 91 ? 8.113 -13.041 -8.337 1.00 96.75 91 PRO A CA 1
ATOM 670 C C . PRO A 1 91 ? 8.847 -11.694 -8.335 1.00 96.75 91 PRO A C 1
ATOM 672 O O . PRO A 1 91 ? 8.593 -10.877 -7.458 1.00 96.75 91 PRO A O 1
ATOM 675 N N . GLU A 1 92 ? 9.716 -11.435 -9.313 1.00 97.50 92 GLU A N 1
ATOM 676 C CA . GLU 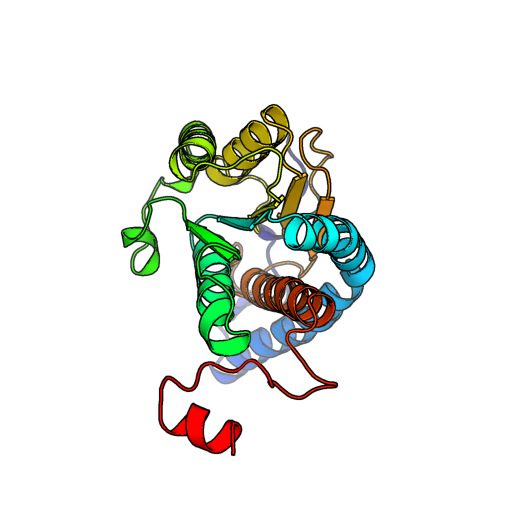A 1 92 ? 10.418 -10.158 -9.461 1.00 97.50 92 GLU A CA 1
ATOM 677 C C . GLU A 1 92 ? 9.527 -9.041 -10.026 1.00 97.50 92 GLU A C 1
ATOM 679 O O . GLU A 1 92 ? 9.852 -7.867 -9.875 1.00 97.50 92 GLU A O 1
ATOM 684 N N . LEU A 1 93 ? 8.395 -9.360 -10.670 1.00 98.38 93 LEU A N 1
ATOM 685 C CA . LEU A 1 93 ? 7.544 -8.348 -11.312 1.00 98.38 93 LEU A CA 1
ATOM 686 C C . LEU A 1 93 ? 6.896 -7.399 -10.293 1.00 98.38 93 LEU A C 1
ATOM 688 O O . LEU A 1 93 ? 6.725 -6.213 -10.578 1.00 98.38 93 LEU A O 1
ATOM 692 N N . VAL A 1 94 ? 6.515 -7.931 -9.128 1.00 98.75 94 VAL A N 1
ATOM 693 C CA . VAL A 1 94 ? 5.938 -7.170 -8.014 1.00 98.75 94 VAL A CA 1
ATOM 694 C C . VAL A 1 94 ? 6.651 -7.578 -6.734 1.00 98.75 94 VAL A C 1
ATOM 696 O O . VAL A 1 94 ? 6.582 -8.738 -6.340 1.00 98.75 94 VAL A O 1
ATOM 699 N N . GLN A 1 95 ? 7.308 -6.630 -6.069 1.00 98.56 95 GLN A N 1
ATOM 700 C CA . GLN A 1 95 ? 8.109 -6.897 -4.871 1.00 98.56 95 GLN A CA 1
ATOM 701 C C . GLN A 1 95 ? 7.689 -6.003 -3.709 1.00 98.56 95 GLN A C 1
ATOM 703 O O . GLN A 1 95 ? 7.307 -4.853 -3.903 1.00 98.56 95 GLN A O 1
ATOM 708 N N . GLY A 1 96 ? 7.791 -6.524 -2.485 1.00 98.31 96 GLY A N 1
ATOM 709 C CA . GLY A 1 96 ? 7.583 -5.760 -1.259 1.00 98.31 96 GLY A CA 1
ATOM 710 C C . GLY A 1 96 ? 8.869 -5.638 -0.451 1.00 98.31 96 GLY A C 1
ATOM 711 O O . GLY A 1 96 ? 9.445 -6.644 -0.047 1.00 98.31 96 GLY A O 1
ATOM 712 N N . ILE A 1 97 ? 9.286 -4.405 -0.175 1.00 98.19 97 ILE A N 1
ATOM 713 C CA . ILE A 1 97 ? 10.422 -4.063 0.680 1.00 98.19 97 ILE A CA 1
ATOM 714 C C . ILE A 1 97 ? 9.875 -3.505 1.994 1.00 98.19 97 ILE A C 1
ATOM 716 O O . ILE A 1 97 ? 9.155 -2.503 2.025 1.00 98.19 97 ILE A O 1
ATOM 720 N N . ILE A 1 98 ? 10.240 -4.155 3.096 1.00 97.56 98 ILE A N 1
ATOM 721 C CA . ILE A 1 98 ? 9.873 -3.741 4.447 1.00 97.56 98 ILE A CA 1
ATOM 722 C C . ILE A 1 98 ? 11.097 -3.222 5.209 1.00 97.56 98 ILE A C 1
ATOM 724 O O . ILE A 1 98 ? 12.160 -3.847 5.206 1.00 97.56 98 ILE A O 1
ATOM 728 N N . ALA A 1 99 ? 10.936 -2.084 5.884 1.00 96.44 99 ALA A N 1
ATOM 729 C CA . ALA A 1 99 ? 11.915 -1.548 6.822 1.00 96.44 99 ALA A CA 1
ATOM 730 C C . ALA A 1 99 ? 12.273 -2.600 7.887 1.00 96.44 99 ALA A C 1
ATOM 732 O O . ALA A 1 99 ? 11.385 -3.200 8.494 1.00 96.44 99 ALA A O 1
ATOM 733 N N . GLY A 1 100 ? 13.567 -2.844 8.101 1.00 93.56 100 GLY A N 1
ATOM 734 C CA . GLY A 1 100 ? 14.050 -3.899 9.001 1.00 93.56 100 GLY A CA 1
ATOM 735 C C . GLY A 1 100 ? 14.100 -5.311 8.391 1.00 93.56 100 GLY A C 1
ATOM 736 O O . GLY A 1 100 ? 14.512 -6.252 9.065 1.00 93.56 100 GLY A O 1
ATOM 737 N N . GLY A 1 101 ? 13.736 -5.478 7.114 1.00 93.69 101 GLY A N 1
ATOM 738 C CA . GLY A 1 101 ? 13.906 -6.730 6.369 1.00 93.69 101 GLY A CA 1
ATOM 739 C C . GLY A 1 101 ? 12.979 -7.867 6.814 1.00 93.69 101 GLY A C 1
ATOM 740 O O . GLY A 1 101 ? 11.939 -7.646 7.429 1.00 93.69 101 GLY A O 1
ATOM 741 N N . ASN A 1 102 ? 13.344 -9.112 6.493 1.00 92.88 102 ASN A N 1
ATOM 742 C CA . ASN A 1 102 ? 12.471 -10.279 6.693 1.00 92.88 102 ASN A CA 1
ATOM 743 C C . ASN A 1 102 ? 12.029 -10.485 8.150 1.00 92.88 102 ASN A C 1
ATOM 745 O O . ASN A 1 102 ? 10.902 -10.918 8.389 1.00 92.88 102 ASN A O 1
ATOM 749 N N . ASP A 1 103 ? 12.868 -10.134 9.124 1.00 94.19 103 ASP A N 1
ATOM 750 C CA . ASP A 1 103 ? 12.512 -10.229 10.543 1.00 94.19 103 ASP A CA 1
ATOM 751 C C . ASP A 1 103 ? 11.322 -9.320 10.895 1.00 94.19 103 ASP A C 1
ATOM 753 O O . ASP A 1 103 ? 10.479 -9.684 11.725 1.00 94.19 103 ASP A O 1
ATOM 757 N N . ALA A 1 104 ? 11.185 -8.182 10.202 1.00 95.06 104 ALA A N 1
ATOM 758 C CA . ALA A 1 104 ? 10.084 -7.245 10.387 1.00 95.06 104 ALA A CA 1
ATOM 759 C C . ALA A 1 104 ? 8.722 -7.813 9.941 1.00 95.06 104 ALA A C 1
ATOM 761 O O . ALA A 1 104 ? 7.667 -7.298 10.326 1.00 95.06 104 ALA A O 1
ATOM 762 N N . LEU A 1 105 ? 8.701 -8.900 9.157 1.00 94.19 105 LEU A N 1
ATOM 763 C CA . LEU A 1 105 ? 7.456 -9.545 8.727 1.00 94.19 105 LEU A CA 1
ATOM 764 C C . LEU A 1 105 ? 6.700 -10.160 9.903 1.00 94.19 105 LEU A C 1
ATOM 766 O O . LEU A 1 105 ? 5.477 -10.057 9.969 1.00 94.19 105 LEU A O 1
ATOM 770 N N . VAL A 1 106 ? 7.431 -10.755 10.846 1.00 94.38 106 VAL A N 1
ATOM 771 C CA . VAL A 1 106 ? 6.860 -11.498 11.981 1.00 94.38 106 VAL A CA 1
ATOM 772 C C . VAL A 1 106 ? 7.049 -10.794 13.321 1.00 94.38 106 VAL A C 1
ATOM 774 O O . VAL A 1 106 ? 6.402 -11.159 14.301 1.00 94.38 106 VAL A O 1
ATOM 777 N N . ARG A 1 107 ? 7.926 -9.787 13.388 1.00 91.06 107 ARG A N 1
ATOM 778 C CA . ARG A 1 107 ? 8.207 -9.002 14.598 1.00 91.06 107 ARG A CA 1
ATOM 779 C C . ARG A 1 107 ? 8.218 -7.516 14.267 1.00 91.06 107 ARG A C 1
ATOM 781 O O . ARG A 1 107 ? 8.505 -7.127 13.144 1.00 91.06 107 ARG A O 1
ATOM 788 N N . SER A 1 108 ? 7.884 -6.668 15.230 1.00 87.38 108 SER A N 1
ATOM 789 C CA . SER A 1 108 ? 8.134 -5.231 15.087 1.00 87.38 108 SER A CA 1
ATOM 790 C C . SER A 1 108 ? 9.595 -4.946 15.415 1.00 87.38 108 SER A C 1
ATOM 792 O O . SER A 1 108 ? 10.105 -5.469 16.405 1.00 87.38 108 SER A O 1
ATOM 794 N N . ILE A 1 109 ? 10.251 -4.133 14.589 1.00 87.75 109 ILE A N 1
ATOM 795 C CA . ILE A 1 109 ? 11.630 -3.691 14.799 1.00 87.75 109 ILE A CA 1
ATOM 796 C C . ILE A 1 109 ? 11.580 -2.196 15.090 1.00 87.75 109 ILE A C 1
ATOM 798 O O . ILE A 1 109 ? 11.225 -1.401 14.223 1.00 87.75 109 ILE A O 1
ATOM 802 N N . GLU A 1 110 ? 11.867 -1.835 16.337 1.00 79.69 110 GLU A N 1
ATOM 803 C CA . GLU A 1 110 ? 11.884 -0.444 16.785 1.00 79.69 110 GLU A CA 1
ATOM 804 C C . GLU A 1 110 ? 12.997 0.329 16.063 1.00 79.69 110 GLU A C 1
ATOM 806 O O . GLU A 1 110 ? 14.103 -0.182 15.890 1.00 79.69 110 GLU A O 1
ATOM 811 N N . GLY A 1 111 ? 12.692 1.539 15.595 1.00 83.88 111 GLY A N 1
ATOM 812 C CA . GLY A 1 111 ? 13.651 2.411 14.913 1.00 83.88 111 GLY A CA 1
ATOM 813 C C . GLY A 1 111 ? 13.960 2.067 13.452 1.00 83.88 111 GLY A C 1
ATOM 814 O O . GLY A 1 111 ? 14.599 2.864 12.772 1.00 83.88 111 GLY A O 1
ATOM 815 N N . ALA A 1 112 ? 13.484 0.933 12.922 1.00 84.88 112 ALA A N 1
ATOM 816 C CA . ALA A 1 112 ? 13.759 0.533 11.533 1.00 84.88 112 ALA A CA 1
ATOM 817 C C . ALA A 1 112 ? 13.249 1.542 10.489 1.00 84.88 112 ALA A C 1
ATOM 819 O O . ALA A 1 112 ? 13.691 1.541 9.344 1.00 84.88 112 ALA A O 1
ATOM 820 N N . GLU A 1 113 ? 12.290 2.380 10.872 1.00 86.62 113 GLU A N 1
ATOM 821 C CA . GLU A 1 113 ? 11.622 3.317 9.980 1.00 86.62 113 GLU A CA 1
ATOM 822 C C . GLU A 1 113 ? 12.208 4.730 9.999 1.00 86.62 113 GLU A C 1
ATOM 824 O O . GLU A 1 113 ? 11.857 5.535 9.134 1.00 86.62 113 GLU A O 1
ATOM 829 N N . ASP A 1 114 ? 13.109 5.010 10.945 1.00 91.69 114 ASP A N 1
ATOM 830 C CA . ASP A 1 114 ? 13.564 6.360 11.284 1.00 91.69 114 ASP A CA 1
ATOM 831 C C . ASP A 1 114 ? 14.760 6.848 10.449 1.00 91.69 114 ASP A C 1
ATOM 833 O O . ASP A 1 114 ? 15.047 8.046 10.452 1.00 91.69 114 ASP A O 1
ATOM 837 N N . ASP A 1 115 ? 15.437 5.965 9.700 1.00 93.31 115 ASP A N 1
ATOM 838 C CA . ASP A 1 115 ? 16.584 6.334 8.856 1.00 93.31 115 ASP A CA 1
ATOM 839 C C . ASP A 1 115 ? 16.194 6.453 7.362 1.00 93.31 115 ASP A C 1
ATOM 841 O O . ASP A 1 115 ? 15.937 5.441 6.699 1.00 93.31 115 ASP A O 1
ATOM 845 N N . PRO A 1 116 ? 16.193 7.664 6.769 1.00 96.31 116 PRO A N 1
ATOM 846 C CA . PRO A 1 116 ? 15.985 7.823 5.329 1.00 96.31 116 PRO A CA 1
ATOM 847 C C . PRO A 1 116 ? 17.116 7.206 4.491 1.00 96.31 116 PRO A C 1
ATOM 849 O O . PRO A 1 116 ? 16.877 6.756 3.367 1.00 96.31 116 PRO A O 1
ATOM 852 N N . ALA A 1 117 ? 18.339 7.125 5.025 1.00 97.19 117 ALA A N 1
ATOM 853 C CA . ALA A 1 117 ? 19.461 6.522 4.320 1.00 97.19 117 ALA A CA 1
ATOM 854 C C . ALA A 1 117 ? 19.293 5.002 4.169 1.00 97.19 117 ALA A C 1
ATOM 856 O O . ALA A 1 117 ? 19.763 4.448 3.175 1.00 97.19 117 ALA A O 1
ATOM 857 N N . ASP A 1 118 ? 18.594 4.327 5.089 1.00 96.38 118 ASP A N 1
ATOM 858 C CA . ASP A 1 118 ? 18.212 2.918 4.922 1.00 96.38 118 ASP A CA 1
ATOM 859 C C . ASP A 1 118 ? 17.240 2.728 3.756 1.00 96.38 118 ASP A C 1
ATOM 861 O O . ASP A 1 118 ? 17.399 1.796 2.966 1.00 96.38 118 ASP A O 1
ATOM 865 N N . GLY A 1 119 ? 16.287 3.647 3.593 1.00 97.44 119 GLY A N 1
ATOM 866 C CA . GLY A 1 119 ? 15.389 3.672 2.439 1.00 97.44 119 GLY A CA 1
ATOM 867 C C . GLY A 1 119 ? 16.146 3.807 1.122 1.00 97.44 119 GLY A C 1
ATOM 868 O O . GLY A 1 119 ? 15.962 3.012 0.200 1.00 97.44 119 GLY A O 1
ATOM 869 N N . ALA A 1 120 ? 17.066 4.770 1.052 1.00 98.06 120 ALA A N 1
ATOM 870 C CA . ALA A 1 120 ? 17.915 4.970 -0.120 1.00 98.06 120 ALA A CA 1
ATOM 871 C C . ALA A 1 120 ? 18.817 3.754 -0.405 1.00 98.06 120 ALA A C 1
ATOM 873 O O . ALA A 1 120 ? 18.987 3.364 -1.561 1.00 98.06 120 ALA A O 1
ATOM 874 N N . ARG A 1 121 ? 19.367 3.112 0.637 1.00 98.00 121 ARG A N 1
ATOM 875 C CA . ARG A 1 121 ? 20.130 1.858 0.506 1.00 98.00 121 ARG A CA 1
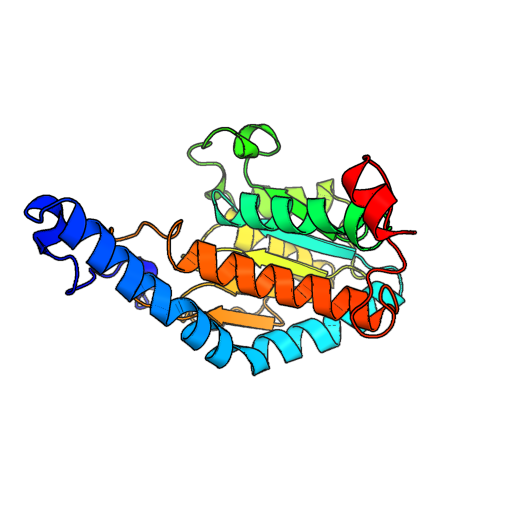ATOM 876 C C . ARG A 1 121 ? 19.269 0.728 -0.049 1.00 98.00 121 ARG A C 1
ATOM 878 O O . ARG A 1 121 ? 19.760 -0.031 -0.879 1.00 98.00 121 ARG A O 1
ATOM 885 N N . ALA A 1 122 ? 18.004 0.620 0.358 1.00 97.25 122 ALA A N 1
ATOM 886 C CA . ALA A 1 122 ? 17.099 -0.399 -0.168 1.00 97.25 122 ALA A CA 1
ATOM 887 C C . ALA A 1 122 ? 16.908 -0.268 -1.689 1.00 97.25 122 ALA A C 1
ATOM 889 O O . ALA A 1 122 ? 16.937 -1.279 -2.383 1.00 97.25 122 ALA A O 1
ATOM 890 N N . VAL A 1 123 ? 16.814 0.956 -2.222 1.00 98.12 123 VAL A N 1
ATOM 891 C CA . VAL A 1 123 ? 16.722 1.193 -3.677 1.00 98.12 123 VAL A CA 1
ATOM 892 C C . VAL A 1 123 ? 17.928 0.617 -4.420 1.00 98.12 123 VAL A C 1
ATOM 894 O O . VAL A 1 123 ? 17.770 -0.010 -5.464 1.00 98.12 123 VAL A O 1
ATOM 897 N N . VAL A 1 124 ? 19.130 0.784 -3.862 1.00 97.25 124 VAL A N 1
ATOM 898 C CA . VAL A 1 124 ? 20.365 0.237 -4.443 1.00 97.25 124 VAL A CA 1
ATOM 899 C C . VAL A 1 124 ? 20.421 -1.284 -4.293 1.00 97.25 124 VAL A C 1
ATOM 901 O O . VAL A 1 124 ? 20.724 -1.978 -5.253 1.00 97.25 124 VAL A O 1
ATOM 904 N N . ASN A 1 125 ? 20.101 -1.813 -3.111 1.00 96.94 125 ASN A N 1
ATOM 905 C CA . ASN A 1 125 ? 20.226 -3.243 -2.809 1.00 96.94 125 ASN A CA 1
ATOM 906 C C . ASN A 1 125 ? 19.246 -4.134 -3.589 1.00 96.94 125 ASN A C 1
ATOM 908 O O . ASN A 1 125 ? 19.510 -5.322 -3.738 1.00 96.94 125 ASN A O 1
ATOM 912 N N . TYR A 1 126 ? 18.118 -3.581 -4.040 1.00 97.25 126 TYR A N 1
ATOM 913 C CA . TYR A 1 126 ? 17.124 -4.274 -4.870 1.00 97.25 126 TYR A CA 1
ATOM 914 C C . TYR A 1 126 ? 17.300 -3.989 -6.372 1.00 97.25 126 TYR A C 1
ATOM 916 O O . TYR A 1 126 ? 16.403 -4.277 -7.174 1.00 97.25 126 TYR A O 1
ATOM 924 N N . ASP A 1 127 ? 18.440 -3.396 -6.748 1.00 97.94 127 ASP A N 1
ATOM 925 C CA . ASP A 1 127 ? 18.794 -3.040 -8.122 1.00 97.94 127 ASP A CA 1
ATOM 926 C C . ASP A 1 127 ? 17.666 -2.268 -8.826 1.00 97.94 127 ASP A C 1
ATOM 928 O O . ASP A 1 127 ? 17.320 -2.546 -9.974 1.00 97.94 127 ASP A O 1
ATOM 932 N N . ILE A 1 128 ? 17.015 -1.336 -8.117 1.00 98.38 128 ILE A N 1
ATOM 933 C CA . ILE A 1 128 ? 15.935 -0.527 -8.693 1.00 98.38 128 ILE A CA 1
ATOM 934 C C . ILE A 1 128 ? 16.529 0.398 -9.756 1.00 98.38 128 ILE A C 1
ATOM 936 O O . ILE A 1 128 ? 17.569 1.027 -9.554 1.00 98.38 128 ILE A O 1
ATOM 940 N N . THR A 1 129 ? 15.854 0.490 -10.899 1.00 98.50 129 THR A N 1
ATOM 941 C CA . THR A 1 129 ? 16.305 1.246 -12.071 1.00 98.50 129 THR A CA 1
ATOM 942 C C . THR A 1 129 ? 15.267 2.269 -12.529 1.00 98.50 129 THR A C 1
ATOM 944 O O . THR A 1 129 ? 14.111 2.245 -12.114 1.00 98.50 129 THR A O 1
ATOM 947 N N . ALA A 1 130 ? 15.644 3.127 -13.483 1.00 98.44 130 ALA A N 1
ATOM 948 C CA . ALA A 1 130 ? 14.733 4.071 -14.137 1.00 98.44 130 ALA A CA 1
ATOM 949 C C . ALA A 1 130 ? 13.559 3.411 -14.896 1.00 98.44 130 ALA A C 1
ATOM 951 O O . ALA A 1 130 ? 12.639 4.100 -15.350 1.00 98.44 130 ALA A O 1
ATOM 952 N N . ALA A 1 131 ? 13.607 2.092 -15.118 1.00 98.38 131 ALA A N 1
ATOM 953 C CA . ALA A 1 131 ? 12.517 1.338 -15.730 1.00 98.38 131 ALA A CA 1
ATOM 954 C C . ALA A 1 131 ? 11.405 0.997 -14.725 1.00 98.38 131 ALA A C 1
ATOM 956 O O . ALA A 1 131 ? 10.268 0.769 -15.140 1.00 98.38 131 ALA A O 1
ATOM 957 N N . ASP A 1 132 ? 11.725 0.986 -13.431 1.00 98.75 132 ASP A N 1
ATOM 958 C CA . ASP A 1 132 ? 10.831 0.542 -12.370 1.00 98.75 132 ASP A CA 1
ATOM 959 C C . ASP A 1 132 ? 9.871 1.652 -11.912 1.00 98.75 132 ASP A C 1
ATOM 961 O O . ASP A 1 132 ? 10.070 2.851 -12.139 1.00 98.75 132 ASP A O 1
ATOM 965 N N . THR A 1 133 ? 8.794 1.228 -11.254 1.00 98.88 133 THR A N 1
ATOM 966 C CA . THR A 1 133 ? 7.869 2.097 -10.521 1.00 98.88 133 THR A CA 1
ATOM 967 C C . THR A 1 133 ? 7.915 1.719 -9.049 1.00 98.88 133 THR A C 1
ATOM 969 O O . THR A 1 133 ? 7.692 0.559 -8.703 1.00 98.88 133 THR A O 1
ATOM 972 N N . ILE A 1 134 ? 8.175 2.689 -8.177 1.00 98.62 134 ILE A N 1
ATOM 973 C CA . ILE A 1 134 ? 8.169 2.492 -6.727 1.00 98.62 134 ILE A CA 1
ATOM 974 C C . ILE A 1 134 ? 6.920 3.135 -6.123 1.00 98.62 134 ILE A C 1
ATOM 976 O O . ILE A 1 134 ? 6.568 4.261 -6.463 1.00 98.62 134 ILE A O 1
ATOM 980 N N . LEU A 1 135 ? 6.242 2.433 -5.220 1.00 98.88 135 LEU A N 1
ATOM 981 C CA . LEU A 1 135 ? 5.129 2.961 -4.439 1.00 98.88 135 LEU A CA 1
ATOM 982 C C . LEU A 1 135 ? 5.483 2.880 -2.955 1.00 98.88 135 LEU A C 1
ATOM 984 O O . LEU A 1 135 ? 5.545 1.799 -2.366 1.00 98.88 135 LEU A O 1
ATOM 988 N N . GLY A 1 136 ? 5.704 4.040 -2.349 1.00 98.69 136 GLY A N 1
ATOM 989 C CA . GLY A 1 136 ? 5.905 4.156 -0.915 1.00 98.69 136 GLY A CA 1
ATOM 990 C C . GLY A 1 136 ? 4.582 4.124 -0.170 1.00 98.69 136 GLY A C 1
ATOM 991 O O . GLY A 1 136 ? 3.604 4.732 -0.599 1.00 98.69 136 GLY A O 1
ATOM 992 N N . ILE A 1 137 ? 4.547 3.416 0.955 1.00 98.56 137 ILE A N 1
ATOM 993 C CA . ILE A 1 137 ? 3.326 3.172 1.722 1.00 98.56 137 ILE A CA 1
ATOM 994 C C . ILE A 1 137 ? 3.548 3.624 3.165 1.00 98.56 137 ILE A C 1
ATOM 996 O O . ILE A 1 137 ? 4.312 3.017 3.921 1.00 98.56 137 ILE A O 1
ATOM 1000 N N . THR A 1 138 ? 2.858 4.687 3.578 1.00 95.75 138 THR A N 1
ATOM 1001 C CA . THR A 1 138 ? 2.924 5.199 4.954 1.00 95.75 138 THR A CA 1
ATOM 1002 C C . THR A 1 138 ? 1.632 5.912 5.347 1.00 95.75 138 THR A C 1
ATOM 1004 O O . THR A 1 138 ? 1.326 6.996 4.864 1.00 95.75 138 THR A O 1
ATOM 1007 N N . ALA A 1 139 ? 0.869 5.351 6.288 1.00 93.19 139 ALA A N 1
ATOM 1008 C CA . ALA A 1 139 ? -0.356 6.002 6.755 1.00 93.19 139 ALA A CA 1
ATOM 1009 C C . ALA A 1 139 ? -0.084 7.413 7.322 1.00 93.19 139 ALA A C 1
ATOM 1011 O O . ALA A 1 139 ? -0.837 8.348 7.044 1.00 93.19 139 ALA A O 1
ATOM 1012 N N . SER A 1 140 ? 1.026 7.585 8.052 1.00 86.94 140 SER A N 1
ATOM 1013 C CA . SER A 1 140 ? 1.404 8.832 8.734 1.00 86.94 140 SER A CA 1
ATOM 1014 C C . SER A 1 140 ? 2.017 9.905 7.820 1.00 86.94 140 SER A C 1
ATOM 1016 O O . SER A 1 140 ? 2.210 11.038 8.266 1.00 86.94 140 SER A O 1
ATOM 1018 N N . SER A 1 141 ? 2.323 9.568 6.559 1.00 85.62 141 SER A N 1
ATOM 1019 C CA . SER A 1 141 ? 2.929 10.451 5.540 1.00 85.62 141 SER A CA 1
ATOM 1020 C C . SER A 1 141 ? 4.329 10.975 5.842 1.00 85.62 141 SER A C 1
ATOM 1022 O O . SER A 1 141 ? 4.829 11.819 5.105 1.00 85.62 141 SER A O 1
ATOM 1024 N N . SER A 1 142 ? 4.963 10.529 6.923 1.00 86.88 142 SER A N 1
ATOM 1025 C CA . SER A 1 142 ? 6.240 11.094 7.363 1.00 86.88 142 SER A CA 1
ATOM 1026 C C . SER A 1 142 ? 7.267 10.046 7.766 1.00 86.88 142 SER A C 1
ATOM 1028 O O . SER A 1 142 ? 8.164 10.381 8.525 1.00 86.88 142 SER A O 1
ATOM 1030 N N . THR A 1 143 ? 7.120 8.795 7.320 1.00 93.62 143 THR A N 1
ATOM 1031 C CA . THR A 1 143 ? 8.049 7.702 7.649 1.00 93.62 143 THR A CA 1
ATOM 1032 C C . THR A 1 143 ? 9.386 7.894 6.918 1.00 93.62 143 THR A C 1
ATOM 1034 O O . THR A 1 143 ? 9.402 7.733 5.693 1.00 93.62 143 THR A O 1
ATOM 1037 N N . PRO A 1 144 ? 10.498 8.210 7.615 1.00 95.88 144 PRO A N 1
ATOM 1038 C CA . PRO A 1 144 ? 11.763 8.565 6.965 1.00 95.88 144 PRO A CA 1
ATOM 1039 C C . PRO A 1 144 ? 12.299 7.511 5.991 1.00 95.88 144 PRO A C 1
ATOM 1041 O O . PRO A 1 144 ? 12.653 7.868 4.871 1.00 95.88 144 PRO A O 1
ATOM 1044 N N . PHE A 1 145 ? 12.266 6.224 6.354 1.00 97.75 145 PHE A N 1
ATOM 1045 C CA . PHE A 1 145 ? 12.667 5.118 5.473 1.00 97.75 145 PHE A CA 1
ATOM 1046 C C . PHE A 1 145 ? 11.934 5.145 4.123 1.00 97.75 145 PHE A C 1
ATOM 1048 O O . PHE A 1 145 ? 12.541 4.999 3.066 1.00 97.75 145 PHE A O 1
ATOM 1055 N N . VAL A 1 146 ? 10.618 5.375 4.139 1.00 98.06 146 VAL A N 1
ATOM 1056 C CA . VAL A 1 146 ? 9.811 5.423 2.911 1.00 98.06 146 VAL A CA 1
ATOM 1057 C C . VAL A 1 146 ? 10.182 6.644 2.076 1.00 98.06 146 VAL A C 1
ATOM 1059 O O . VAL A 1 146 ? 10.391 6.522 0.873 1.00 98.06 146 VAL A O 1
ATOM 1062 N N . LEU A 1 147 ? 10.297 7.814 2.707 1.00 96.94 147 LEU A N 1
ATOM 1063 C CA . LEU A 1 147 ? 10.610 9.055 2.000 1.00 96.94 147 LEU A CA 1
ATOM 1064 C C . LEU A 1 147 ? 12.012 9.025 1.380 1.00 96.94 147 LEU A C 1
ATOM 1066 O O . LEU A 1 147 ? 12.156 9.397 0.220 1.00 96.94 147 LEU A O 1
ATOM 1070 N N . GLY A 1 148 ? 13.013 8.502 2.094 1.00 98.06 148 GLY A N 1
ATOM 1071 C CA . GLY A 1 148 ? 14.372 8.354 1.567 1.00 98.06 148 GLY A CA 1
ATOM 1072 C C . GLY A 1 148 ? 14.468 7.365 0.399 1.00 98.06 148 GLY A C 1
ATOM 1073 O O . GLY A 1 148 ? 15.228 7.592 -0.541 1.00 98.06 148 GLY A O 1
ATOM 1074 N N . ALA A 1 149 ? 13.655 6.301 0.399 1.00 98.50 149 ALA A N 1
ATOM 1075 C CA . ALA A 1 149 ? 13.552 5.403 -0.752 1.00 98.50 149 ALA A CA 1
ATOM 1076 C C . ALA A 1 149 ? 12.946 6.107 -1.979 1.00 98.50 149 ALA A C 1
ATOM 1078 O O . ALA A 1 149 ? 13.453 5.963 -3.089 1.00 98.50 149 ALA A O 1
ATOM 1079 N N . LEU A 1 150 ? 11.884 6.897 -1.793 1.00 98.50 150 LEU A N 1
ATOM 1080 C CA . LEU A 1 150 ? 11.237 7.623 -2.892 1.00 98.50 150 LEU A CA 1
ATOM 1081 C C . LEU A 1 150 ? 12.125 8.733 -3.455 1.00 98.50 150 LEU A C 1
ATOM 1083 O O . LEU A 1 150 ? 12.245 8.853 -4.671 1.00 98.50 150 LEU A O 1
ATOM 1087 N N . GLU A 1 151 ? 12.794 9.495 -2.591 1.00 98.31 151 GLU A N 1
ATOM 1088 C CA . GLU A 1 151 ? 13.767 10.506 -3.006 1.00 98.31 151 GLU A CA 1
ATOM 1089 C C . GLU A 1 151 ? 14.885 9.867 -3.839 1.00 98.31 151 GLU A C 1
ATOM 1091 O O . GLU A 1 151 ? 15.152 10.302 -4.961 1.00 98.31 151 GLU A O 1
ATOM 1096 N N . LYS A 1 152 ? 15.456 8.746 -3.372 1.00 98.62 152 LYS A N 1
ATOM 1097 C CA . LYS A 1 152 ? 16.505 8.049 -4.122 1.00 98.62 152 LYS A CA 1
ATOM 1098 C C . LYS A 1 152 ? 16.019 7.482 -5.456 1.00 98.62 152 LYS A C 1
ATOM 1100 O O . LYS A 1 152 ? 16.739 7.544 -6.451 1.00 98.62 152 LYS A O 1
ATOM 1105 N N . ALA A 1 153 ? 14.811 6.925 -5.487 1.00 98.44 153 ALA A N 1
ATOM 1106 C CA . ALA A 1 153 ? 14.202 6.405 -6.706 1.00 98.44 153 ALA A CA 1
ATOM 1107 C C . ALA A 1 153 ? 13.955 7.518 -7.740 1.00 98.44 153 ALA A C 1
ATOM 1109 O O . ALA A 1 153 ? 14.195 7.322 -8.934 1.00 98.44 153 ALA A O 1
ATOM 1110 N N . LYS A 1 154 ? 13.554 8.709 -7.281 1.00 98.31 154 LYS A N 1
ATOM 1111 C CA . LYS A 1 154 ? 13.395 9.884 -8.139 1.00 98.31 154 LYS A CA 1
ATOM 1112 C C . LYS A 1 154 ? 14.718 10.302 -8.780 1.00 98.31 154 LYS A C 1
ATOM 1114 O O . LYS A 1 154 ? 14.750 10.542 -9.985 1.00 98.31 154 LYS A O 1
ATOM 1119 N N . GLU A 1 155 ? 15.808 10.348 -8.008 1.00 98.12 155 GLU A N 1
ATOM 1120 C CA . GLU A 1 155 ? 17.146 10.707 -8.513 1.00 98.12 155 GLU A CA 1
ATOM 1121 C C . GLU A 1 155 ? 17.609 9.813 -9.670 1.00 98.12 155 GLU A C 1
ATOM 1123 O O . GLU A 1 155 ? 18.252 10.290 -10.604 1.00 98.12 155 GLU A O 1
ATOM 1128 N N . ILE A 1 156 ? 17.295 8.515 -9.615 1.00 97.56 156 ILE A N 1
ATOM 1129 C CA . ILE A 1 156 ? 17.685 7.549 -10.651 1.00 97.56 156 ILE A CA 1
ATOM 1130 C C . ILE A 1 156 ? 16.693 7.486 -11.822 1.00 97.56 156 ILE A C 1
ATOM 1132 O O . ILE A 1 156 ? 16.922 6.734 -12.766 1.00 97.56 156 ILE A O 1
ATOM 1136 N N . GLY A 1 157 ? 15.607 8.265 -11.784 1.00 98.12 157 GLY A N 1
ATOM 1137 C CA . GLY A 1 157 ? 14.617 8.368 -12.858 1.00 98.12 157 GLY A CA 1
ATOM 1138 C C . GLY A 1 157 ? 13.509 7.311 -12.836 1.00 98.12 157 GLY A C 1
ATOM 1139 O O . GLY A 1 157 ? 12.822 7.146 -13.848 1.00 98.12 157 GLY A O 1
ATOM 1140 N N . ALA A 1 158 ? 13.331 6.591 -11.724 1.00 98.56 158 ALA A N 1
ATOM 1141 C CA . ALA A 1 158 ? 12.167 5.728 -11.529 1.00 98.56 158 ALA A CA 1
ATOM 1142 C C . ALA A 1 158 ? 10.904 6.577 -11.310 1.00 98.56 158 ALA A C 1
ATOM 1144 O O . ALA A 1 158 ? 10.982 7.721 -10.857 1.00 98.56 158 ALA A O 1
ATOM 1145 N N . ILE A 1 159 ? 9.734 6.012 -11.615 1.00 98.56 159 ILE A N 1
ATOM 1146 C CA . ILE A 1 159 ? 8.454 6.666 -11.302 1.00 98.56 159 ILE A CA 1
ATOM 1147 C C . ILE A 1 159 ? 8.155 6.476 -9.817 1.00 98.56 159 ILE A C 1
ATOM 1149 O O . ILE A 1 159 ? 8.206 5.345 -9.326 1.00 98.56 159 ILE A O 1
ATOM 1153 N N . THR A 1 160 ? 7.794 7.553 -9.120 1.00 98.75 160 THR A N 1
ATOM 1154 C CA . THR A 1 160 ? 7.500 7.512 -7.683 1.00 98.75 160 THR A CA 1
ATOM 1155 C C . THR A 1 160 ? 6.018 7.720 -7.379 1.00 98.75 160 THR A C 1
ATOM 1157 O O . THR A 1 160 ? 5.388 8.701 -7.769 1.00 98.75 160 THR A O 1
ATOM 1160 N N . GLY A 1 161 ? 5.444 6.786 -6.630 1.00 98.50 161 GLY A N 1
ATOM 1161 C CA . GLY A 1 161 ? 4.123 6.894 -6.030 1.00 98.50 161 GLY A CA 1
ATOM 1162 C C . GLY A 1 161 ? 4.206 6.963 -4.508 1.00 98.50 161 GLY A C 1
ATOM 1163 O O . GLY A 1 161 ? 5.106 6.381 -3.900 1.00 98.50 161 GLY A O 1
ATOM 1164 N N . LEU A 1 162 ? 3.228 7.605 -3.876 1.00 98.50 162 LEU A N 1
ATOM 1165 C CA . LEU A 1 162 ? 3.083 7.642 -2.423 1.00 98.50 162 LEU A CA 1
ATOM 1166 C C . LEU A 1 162 ? 1.623 7.391 -2.023 1.00 98.50 162 LEU A C 1
ATOM 1168 O O . LEU A 1 162 ? 0.738 8.164 -2.380 1.00 98.50 162 LEU A O 1
ATOM 1172 N N . LEU A 1 163 ? 1.378 6.321 -1.265 1.00 98.50 163 LEU A N 1
ATOM 1173 C CA . LEU A 1 163 ? 0.079 5.957 -0.698 1.00 98.50 163 LEU A CA 1
ATOM 1174 C C . LEU A 1 163 ? 0.050 6.280 0.798 1.00 98.50 163 LEU A C 1
ATOM 1176 O O . LEU A 1 163 ? 0.869 5.778 1.576 1.00 98.50 163 LEU A O 1
ATOM 1180 N N . ILE A 1 164 ? -0.909 7.117 1.196 1.00 97.38 164 ILE A N 1
ATOM 1181 C CA . ILE A 1 164 ? -1.006 7.684 2.546 1.00 97.38 164 ILE A CA 1
ATOM 1182 C C . ILE A 1 164 ? -2.455 7.833 3.020 1.00 97.38 164 ILE A C 1
ATOM 1184 O O . ILE A 1 164 ? -3.390 7.716 2.231 1.00 97.38 164 ILE A O 1
ATOM 1188 N N . CYS A 1 165 ? -2.648 8.161 4.302 1.00 96.94 165 CYS A N 1
ATOM 1189 C CA . CYS A 1 165 ? -3.975 8.383 4.898 1.00 96.94 165 CYS A CA 1
ATOM 1190 C C . CYS A 1 165 ? -4.144 9.789 5.495 1.00 96.94 165 CYS A C 1
ATOM 1192 O O . CYS A 1 165 ? -4.758 9.984 6.544 1.00 96.94 165 CYS A O 1
ATOM 1194 N N . ASN A 1 166 ? -3.549 10.779 4.836 1.00 95.44 166 ASN A N 1
ATOM 1195 C CA . ASN A 1 166 ? -3.393 12.146 5.314 1.00 95.44 166 ASN A CA 1
ATOM 1196 C C . ASN A 1 166 ? -3.251 13.114 4.126 1.00 95.44 166 ASN A C 1
ATOM 1198 O O . ASN A 1 166 ? -2.985 12.680 3.014 1.00 95.44 166 ASN A O 1
ATOM 1202 N N . ASN A 1 167 ? -3.338 14.425 4.375 1.00 89.31 167 ASN A N 1
ATOM 1203 C CA . ASN A 1 167 ? -3.120 15.466 3.360 1.00 89.31 167 ASN A CA 1
ATOM 1204 C C . ASN A 1 167 ? -1.819 16.248 3.633 1.00 89.31 167 ASN A C 1
ATOM 1206 O O . ASN A 1 167 ? -1.877 17.305 4.271 1.00 89.31 167 ASN A O 1
ATOM 1210 N N . PRO A 1 168 ? -0.650 15.727 3.219 1.00 86.06 168 PRO A N 1
ATOM 1211 C CA . PRO A 1 168 ? 0.628 16.392 3.400 1.00 86.06 168 PRO A CA 1
ATOM 1212 C C . PRO A 1 168 ? 0.772 17.575 2.431 1.00 86.06 168 PRO A C 1
ATOM 1214 O O . PRO A 1 168 ? 0.041 17.661 1.441 1.00 86.06 168 PRO A O 1
ATOM 1217 N N . PRO A 1 169 ? 1.728 18.484 2.689 1.00 85.44 169 PRO A N 1
ATOM 1218 C CA . PRO A 1 169 ? 2.197 19.401 1.659 1.00 85.44 169 PRO A CA 1
ATOM 1219 C C . PRO A 1 169 ? 2.784 18.630 0.467 1.00 85.44 169 PRO A C 1
ATOM 1221 O O . PRO A 1 169 ? 3.160 17.463 0.591 1.00 85.44 169 PRO A O 1
ATOM 1224 N N . GLU A 1 170 ? 2.878 19.306 -0.674 1.00 87.38 170 GLU A N 1
ATOM 1225 C CA . GLU A 1 170 ? 3.491 18.763 -1.886 1.00 87.38 170 GLU A CA 1
ATOM 1226 C C . GLU A 1 170 ? 4.955 18.361 -1.641 1.00 87.38 170 GLU A C 1
ATOM 1228 O O . GLU A 1 170 ? 5.698 19.055 -0.940 1.00 87.38 170 GLU A O 1
ATOM 1233 N N . LEU A 1 171 ? 5.352 17.218 -2.203 1.00 89.88 171 LEU A N 1
ATOM 1234 C CA . LEU A 1 171 ? 6.703 16.668 -2.131 1.00 89.88 171 LEU A CA 1
ATOM 1235 C C . LEU A 1 171 ? 7.228 16.525 -3.562 1.00 89.88 171 LEU A C 1
ATOM 1237 O O . LEU A 1 171 ? 6.704 15.720 -4.326 1.00 89.88 171 LEU A O 1
ATOM 1241 N N . GLU A 1 172 ? 8.267 17.281 -3.922 1.00 92.94 172 GLU A N 1
ATOM 1242 C CA . GLU A 1 172 ? 8.761 17.392 -5.310 1.00 92.94 172 GLU A CA 1
ATOM 1243 C C . GLU A 1 172 ? 9.234 16.061 -5.921 1.00 92.94 172 GLU A C 1
ATOM 1245 O O . GLU A 1 172 ? 9.247 15.889 -7.140 1.00 92.94 172 GLU A O 1
ATOM 1250 N N . TYR A 1 173 ? 9.625 15.101 -5.081 1.00 95.00 173 TYR A N 1
ATOM 1251 C CA . TYR A 1 173 ? 10.088 13.780 -5.501 1.00 95.00 173 TYR A CA 1
ATOM 1252 C C . TYR A 1 173 ? 8.968 12.734 -5.613 1.00 95.00 173 TYR A C 1
ATOM 1254 O O . TYR A 1 173 ? 9.269 11.553 -5.786 1.00 95.00 173 TYR A O 1
ATOM 1262 N N . ILE A 1 174 ? 7.696 13.136 -5.525 1.00 97.38 174 ILE A N 1
ATOM 1263 C CA . ILE A 1 174 ? 6.520 12.265 -5.662 1.00 97.38 174 ILE A CA 1
ATOM 1264 C C . ILE A 1 174 ? 5.772 12.601 -6.955 1.00 97.38 174 ILE A C 1
ATOM 1266 O O . ILE A 1 174 ? 5.148 13.653 -7.049 1.00 97.38 174 ILE A O 1
ATOM 1270 N N . ASP A 1 175 ? 5.788 11.690 -7.931 1.00 98.00 175 ASP A N 1
ATOM 1271 C CA . ASP A 1 175 ? 5.054 11.866 -9.194 1.00 98.00 175 ASP A CA 1
ATOM 1272 C C . ASP A 1 175 ? 3.545 11.634 -9.032 1.00 98.00 175 ASP A C 1
ATOM 1274 O O . ASP A 1 175 ? 2.728 12.300 -9.668 1.00 98.00 175 ASP A O 1
A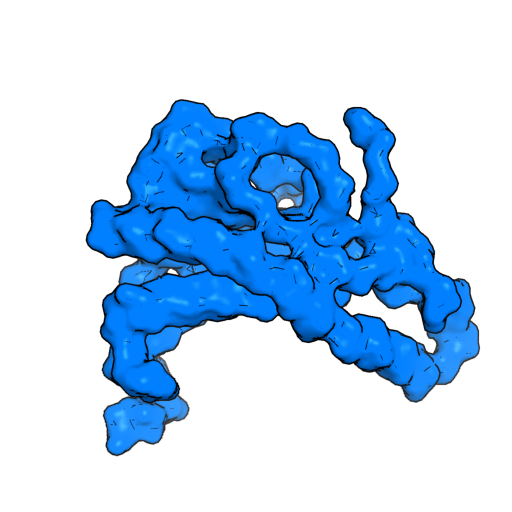TOM 1278 N N . HIS A 1 176 ? 3.168 10.677 -8.179 1.00 98.00 176 HIS A N 1
ATOM 1279 C CA . HIS A 1 176 ? 1.781 10.263 -7.983 1.00 98.00 176 HIS A CA 1
ATOM 1280 C C . HIS A 1 176 ? 1.439 10.131 -6.499 1.00 98.00 176 HIS A C 1
ATOM 1282 O O . HIS A 1 176 ? 1.969 9.271 -5.797 1.00 98.00 176 HIS A O 1
ATOM 1288 N N . LEU A 1 177 ? 0.502 10.945 -6.020 1.00 97.50 177 LEU A N 1
ATOM 1289 C CA . LEU A 1 177 ? 0.012 10.884 -4.646 1.00 97.50 177 LEU A CA 1
ATOM 1290 C C . LEU A 1 177 ? -1.354 10.193 -4.598 1.00 97.50 177 LEU A C 1
ATOM 1292 O O . LEU A 1 177 ? -2.282 10.631 -5.264 1.00 97.50 177 LEU A O 1
ATOM 1296 N N . ILE A 1 178 ? -1.489 9.153 -3.775 1.00 98.06 178 ILE A N 1
ATOM 1297 C CA . ILE A 1 178 ? -2.763 8.493 -3.469 1.00 98.06 178 ILE A CA 1
ATOM 1298 C C . ILE A 1 178 ? -3.082 8.753 -1.995 1.00 98.06 178 ILE A C 1
ATOM 1300 O O . ILE A 1 178 ? -2.525 8.116 -1.097 1.00 98.06 178 ILE A O 1
ATOM 1304 N N . SER A 1 179 ? -3.986 9.700 -1.742 1.00 96.56 179 SER A N 1
ATOM 1305 C CA . SER A 1 179 ? -4.414 10.068 -0.390 1.00 96.56 179 SER A CA 1
ATOM 1306 C C . SER A 1 179 ? -5.764 9.440 -0.049 1.00 96.56 179 SER A C 1
ATOM 1308 O O . SER A 1 179 ? -6.795 9.797 -0.618 1.00 96.56 179 SER A O 1
ATOM 1310 N N . ILE A 1 180 ? -5.772 8.495 0.895 1.00 97.25 180 ILE A N 1
ATOM 1311 C CA . ILE A 1 180 ? -6.975 7.771 1.322 1.00 97.25 180 ILE A CA 1
ATOM 1312 C C . ILE A 1 180 ? -7.419 8.273 2.698 1.00 97.25 180 ILE A C 1
ATOM 1314 O O . ILE A 1 180 ? -6.978 7.784 3.741 1.00 97.25 180 ILE A O 1
ATOM 1318 N N . ILE A 1 181 ? -8.296 9.275 2.722 1.00 97.19 181 ILE A N 1
ATOM 1319 C CA . ILE A 1 181 ? -8.732 9.901 3.976 1.00 97.19 181 ILE A CA 1
ATOM 1320 C C . ILE A 1 181 ? -9.807 9.056 4.667 1.00 97.19 181 ILE A C 1
ATOM 1322 O O . ILE A 1 181 ? -10.996 9.191 4.395 1.00 97.19 181 ILE A O 1
ATOM 1326 N N . VAL A 1 182 ? -9.371 8.209 5.602 1.00 97.06 182 VAL A N 1
ATOM 1327 C CA . VAL A 1 182 ? -10.238 7.333 6.419 1.00 97.06 182 VAL A CA 1
ATOM 1328 C C . VAL A 1 182 ? -10.695 7.962 7.744 1.00 97.06 182 VAL A C 1
ATOM 1330 O O . VAL A 1 182 ? -11.492 7.372 8.475 1.00 97.06 182 VAL A O 1
ATOM 1333 N N . GLY A 1 183 ? -10.196 9.158 8.068 1.00 96.69 183 GLY A N 1
ATOM 1334 C CA . GLY A 1 183 ? -10.462 9.842 9.336 1.00 96.69 183 GLY A CA 1
ATOM 1335 C C . GLY A 1 183 ? -9.678 9.275 10.534 1.00 96.69 183 GLY A C 1
ATOM 1336 O O . GLY A 1 183 ? -8.833 8.398 10.359 1.00 96.69 183 GLY A O 1
ATOM 1337 N N . PRO A 1 184 ? -9.942 9.786 11.751 1.00 97.38 184 PRO A N 1
ATOM 1338 C CA . PRO A 1 184 ? -9.324 9.315 12.994 1.00 97.38 184 PRO A CA 1
ATOM 1339 C C . PRO A 1 184 ? -9.576 7.826 13.262 1.00 97.38 184 PRO A C 1
ATOM 1341 O O . PRO A 1 184 ? -10.680 7.332 13.034 1.00 97.38 184 PRO A O 1
ATOM 1344 N N . GLU A 1 185 ? -8.575 7.113 13.771 1.00 98.31 185 GLU A N 1
ATOM 1345 C CA . GLU A 1 185 ? -8.705 5.694 14.125 1.00 98.31 185 GLU A CA 1
ATOM 1346 C C . GLU A 1 185 ? -9.474 5.502 15.440 1.00 98.31 185 GLU A C 1
ATOM 1348 O O . GLU A 1 185 ? -9.467 6.374 16.309 1.00 98.31 185 GLU A O 1
ATOM 1353 N N . VAL A 1 186 ? -10.116 4.338 15.606 1.00 98.19 186 VAL A N 1
ATOM 1354 C CA . VAL A 1 186 ? -10.850 3.981 16.840 1.00 98.19 186 VAL A CA 1
ATOM 1355 C C . VAL A 1 186 ? -9.942 4.067 18.069 1.00 98.19 186 VAL A C 1
ATOM 1357 O O . VAL A 1 186 ? -10.326 4.614 19.100 1.00 98.19 186 VAL A O 1
ATOM 1360 N N . ILE A 1 187 ? -8.721 3.551 17.943 1.00 98.38 187 ILE A N 1
ATOM 1361 C CA . ILE A 1 187 ? -7.635 3.806 18.884 1.00 98.38 187 ILE A CA 1
ATOM 1362 C C . ILE A 1 187 ? -6.731 4.848 18.237 1.00 98.38 187 ILE A C 1
ATOM 1364 O O . ILE A 1 187 ? -6.164 4.583 17.178 1.00 98.38 187 ILE A O 1
ATOM 1368 N N . THR A 1 188 ? -6.600 6.016 18.870 1.00 97.88 188 THR A N 1
ATOM 1369 C CA . THR A 1 188 ? -5.810 7.150 18.354 1.00 97.88 188 THR A CA 1
ATOM 1370 C C . THR A 1 188 ? -4.422 6.689 17.893 1.00 97.88 188 THR A C 1
ATOM 1372 O O . THR A 1 188 ? -3.706 6.031 18.648 1.00 97.88 188 THR A O 1
ATOM 1375 N N . GLY A 1 189 ? -4.056 6.995 16.644 1.00 95.00 189 GLY A N 1
ATOM 1376 C CA . GLY A 1 189 ? -2.770 6.609 16.046 1.00 95.00 189 GLY A CA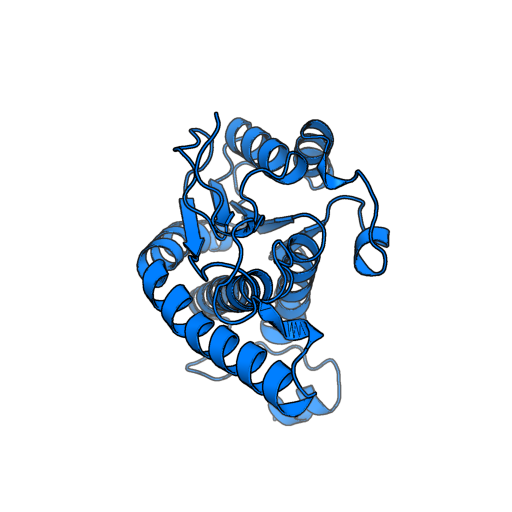 1
ATOM 1377 C C . GLY A 1 189 ? -2.656 5.144 15.592 1.00 95.00 189 GLY A C 1
ATOM 1378 O O . GLY A 1 189 ? -1.673 4.779 14.946 1.00 95.00 189 GLY A O 1
ATOM 1379 N N . SER A 1 190 ? -3.641 4.276 15.862 1.00 97.25 190 SER A N 1
ATOM 1380 C CA . SER A 1 190 ? -3.589 2.850 15.497 1.00 97.25 190 SER A CA 1
ATOM 1381 C C . SER A 1 190 ? -3.917 2.602 14.021 1.00 97.25 190 SER A C 1
ATOM 1383 O O . SER A 1 190 ? -4.872 1.918 13.663 1.00 97.25 190 SER A O 1
ATOM 1385 N N . THR A 1 191 ? -3.061 3.113 13.139 1.00 96.94 191 THR A N 1
ATOM 1386 C CA . THR A 1 191 ? -3.209 3.058 11.672 1.00 96.94 191 THR A CA 1
ATOM 1387 C C . THR A 1 191 ? -3.170 1.648 11.074 1.00 96.94 191 THR A C 1
ATOM 1389 O O . THR A 1 191 ? -3.414 1.457 9.885 1.00 96.94 191 THR A O 1
ATOM 1392 N N . ARG A 1 192 ? -2.926 0.613 11.887 1.00 97.19 192 ARG A N 1
ATOM 1393 C CA . ARG A 1 192 ? -3.116 -0.784 11.468 1.00 97.19 192 ARG A CA 1
ATOM 1394 C C . ARG A 1 192 ? -4.585 -1.145 11.198 1.00 97.19 192 ARG A C 1
ATOM 1396 O O . ARG A 1 192 ? -4.827 -2.238 10.699 1.00 97.19 192 ARG A O 1
ATOM 1403 N N . MET A 1 193 ? -5.524 -0.291 11.611 1.00 98.38 193 MET A N 1
ATOM 1404 C CA . MET A 1 193 ? -6.968 -0.493 11.497 1.00 98.38 193 MET A CA 1
ATOM 1405 C C . MET A 1 193 ? -7.479 0.027 10.145 1.00 98.38 193 MET A C 1
ATOM 1407 O O . MET A 1 193 ? -7.147 -0.571 9.118 1.00 98.38 193 MET A O 1
ATOM 1411 N N . LYS A 1 194 ? -8.243 1.127 10.100 1.00 98.50 194 LYS A N 1
ATOM 1412 C CA . LYS A 1 194 ? -8.874 1.599 8.858 1.00 98.50 194 LYS A CA 1
ATOM 1413 C C . LYS A 1 194 ? -7.857 1.942 7.782 1.00 98.50 194 LYS A C 1
ATOM 1415 O O . LYS A 1 194 ? -8.051 1.564 6.629 1.00 98.50 194 LYS A O 1
ATOM 1420 N N . ALA A 1 195 ? -6.768 2.622 8.139 1.00 98.25 195 ALA A N 1
ATOM 1421 C CA . ALA A 1 195 ? -5.715 2.979 7.192 1.00 98.25 195 ALA A CA 1
ATOM 1422 C C . ALA A 1 195 ? -5.061 1.731 6.570 1.00 98.25 195 ALA A C 1
ATOM 1424 O O . ALA A 1 195 ? -4.858 1.679 5.355 1.00 98.25 195 ALA A O 1
ATOM 1425 N N . GLY A 1 196 ? -4.809 0.690 7.368 1.00 98.31 196 GLY A N 1
ATOM 1426 C CA . GLY A 1 196 ? -4.337 -0.610 6.887 1.00 98.31 196 GLY A CA 1
ATOM 1427 C C . GLY A 1 196 ? -5.337 -1.291 5.947 1.00 98.31 196 GLY A C 1
ATOM 1428 O O . GLY A 1 196 ? -4.962 -1.731 4.858 1.00 98.31 196 GLY A O 1
ATOM 1429 N N . THR A 1 197 ? -6.619 -1.321 6.314 1.00 98.75 197 THR A N 1
ATOM 1430 C CA . THR A 1 197 ? -7.691 -1.882 5.472 1.00 98.75 197 THR A CA 1
ATOM 1431 C C . THR A 1 197 ? -7.797 -1.152 4.134 1.00 98.75 197 THR A C 1
ATOM 1433 O O . THR A 1 197 ? -7.818 -1.788 3.079 1.00 98.75 197 THR A O 1
ATOM 1436 N N . ALA A 1 198 ? -7.795 0.181 4.156 1.00 98.69 198 ALA A N 1
ATOM 1437 C CA . ALA A 1 198 ? -7.863 1.012 2.959 1.00 98.69 198 ALA A CA 1
ATOM 1438 C C . ALA A 1 198 ? -6.644 0.802 2.053 1.00 98.69 198 ALA A C 1
ATOM 1440 O O . ALA A 1 198 ? -6.786 0.625 0.844 1.00 98.69 198 ALA A O 1
ATOM 1441 N N . THR A 1 199 ? -5.452 0.739 2.655 1.00 98.75 199 THR A N 1
ATOM 1442 C CA . THR A 1 199 ? -4.204 0.425 1.953 1.00 98.75 199 THR A CA 1
ATOM 1443 C C . THR A 1 199 ? -4.322 -0.913 1.233 1.00 98.75 199 THR A C 1
ATOM 1445 O O . THR A 1 199 ? -4.091 -0.968 0.030 1.00 98.75 199 THR A O 1
ATOM 1448 N N . LYS A 1 200 ? -4.766 -1.979 1.918 1.00 98.81 200 LYS A N 1
ATOM 1449 C CA . LYS A 1 200 ? -4.963 -3.300 1.298 1.00 98.81 200 LYS A CA 1
ATOM 1450 C C . LYS A 1 200 ? -5.891 -3.227 0.083 1.00 98.81 200 LYS A C 1
ATOM 1452 O O . LYS A 1 200 ? -5.575 -3.799 -0.957 1.00 98.81 200 LYS A O 1
ATOM 1457 N N . MET A 1 201 ? -7.028 -2.539 0.212 1.00 98.88 201 MET A N 1
ATOM 1458 C CA . MET A 1 201 ? -7.983 -2.387 -0.889 1.00 98.88 201 MET A CA 1
ATOM 1459 C C . MET A 1 201 ? -7.333 -1.726 -2.106 1.00 98.88 201 MET A C 1
ATOM 1461 O O . MET A 1 201 ? -7.507 -2.206 -3.224 1.00 98.88 201 MET A O 1
ATOM 1465 N N . VAL A 1 202 ? -6.554 -0.664 -1.893 1.00 98.88 202 VAL A N 1
ATOM 1466 C CA . VAL A 1 202 ? -5.877 0.056 -2.977 1.00 98.88 202 VAL A CA 1
ATOM 1467 C C . VAL A 1 202 ? -4.754 -0.764 -3.608 1.00 98.88 202 VAL A C 1
ATOM 1469 O O . VAL A 1 202 ? -4.676 -0.803 -4.833 1.00 98.88 202 VAL A O 1
ATOM 1472 N N . LEU A 1 203 ? -3.929 -1.464 -2.823 1.00 98.88 203 LEU A N 1
ATOM 1473 C CA . LEU A 1 203 ? -2.888 -2.343 -3.376 1.00 98.88 203 LEU A CA 1
ATOM 1474 C C . LEU A 1 203 ? -3.502 -3.433 -4.263 1.00 98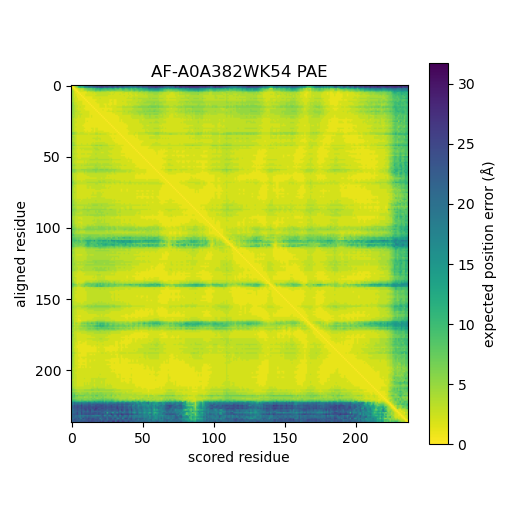.88 203 LEU A C 1
ATOM 1476 O O . LEU A 1 203 ? -3.117 -3.557 -5.424 1.00 98.88 203 LEU A O 1
ATOM 1480 N N . ASN A 1 204 ? -4.559 -4.096 -3.779 1.00 98.88 204 ASN A N 1
ATOM 1481 C CA . ASN A 1 204 ? -5.280 -5.094 -4.566 1.00 98.88 204 ASN A CA 1
ATOM 1482 C C . ASN A 1 204 ? -5.866 -4.498 -5.857 1.00 98.88 204 ASN A C 1
ATOM 1484 O O . ASN A 1 204 ? -5.841 -5.158 -6.896 1.00 98.88 204 ASN A O 1
ATOM 1488 N N . MET A 1 205 ? -6.389 -3.265 -5.824 1.00 98.88 205 MET A N 1
ATOM 1489 C CA . MET A 1 205 ? -6.861 -2.576 -7.033 1.00 98.88 205 MET A CA 1
ATOM 1490 C C . MET A 1 205 ? -5.720 -2.319 -8.021 1.00 98.88 205 MET A C 1
ATOM 1492 O O . MET A 1 205 ? -5.905 -2.540 -9.218 1.00 98.88 205 MET A O 1
ATOM 1496 N N . ILE A 1 206 ? -4.553 -1.885 -7.538 1.00 98.88 206 ILE A N 1
ATOM 1497 C CA . ILE A 1 206 ? -3.374 -1.598 -8.363 1.00 98.88 206 ILE A CA 1
ATOM 1498 C C . ILE A 1 206 ? -2.899 -2.862 -9.078 1.00 98.88 206 ILE A C 1
ATOM 1500 O O . ILE A 1 206 ? -2.878 -2.881 -10.312 1.00 98.88 206 ILE A O 1
ATOM 1504 N N . THR A 1 207 ? -2.561 -3.926 -8.345 1.00 98.75 207 THR A N 1
ATOM 1505 C CA . THR A 1 207 ? -2.027 -5.152 -8.957 1.00 98.75 207 THR A CA 1
ATOM 1506 C C . THR A 1 207 ? -3.068 -5.860 -9.794 1.00 98.75 207 THR A C 1
ATOM 1508 O O . THR A 1 207 ? -2.791 -6.181 -10.946 1.00 98.75 207 THR A O 1
ATOM 1511 N N . THR A 1 208 ? -4.298 -6.025 -9.306 1.00 98.75 208 THR A N 1
ATOM 1512 C CA . THR A 1 208 ? -5.347 -6.698 -10.089 1.00 98.75 208 THR A CA 1
ATOM 1513 C C . THR A 1 208 ? -5.614 -5.966 -11.403 1.00 98.75 208 THR A C 1
ATOM 1515 O O . THR A 1 208 ? -5.663 -6.597 -12.458 1.00 98.75 208 THR A O 1
ATOM 1518 N N . THR A 1 209 ? -5.725 -4.634 -11.381 1.00 98.81 209 THR A N 1
ATOM 1519 C CA . THR A 1 209 ? -5.948 -3.856 -12.609 1.00 98.81 209 THR A CA 1
ATOM 1520 C C . THR A 1 209 ? -4.749 -3.939 -13.545 1.00 98.81 209 THR A C 1
ATOM 1522 O O . THR A 1 209 ? -4.934 -4.138 -14.747 1.00 98.81 209 THR A O 1
ATOM 1525 N N . ALA A 1 210 ? -3.524 -3.833 -13.021 1.00 98.62 210 ALA A N 1
ATOM 1526 C CA . ALA A 1 210 ? -2.316 -3.967 -13.825 1.00 98.62 210 ALA A CA 1
ATOM 1527 C C . ALA A 1 210 ? -2.252 -5.339 -14.513 1.00 98.62 210 ALA A C 1
ATOM 1529 O O . ALA A 1 210 ? -2.046 -5.412 -15.722 1.00 98.62 210 ALA A O 1
ATOM 1530 N N . MET A 1 211 ? -2.531 -6.421 -13.787 1.00 98.44 211 MET A N 1
ATOM 1531 C CA . MET A 1 211 ? -2.496 -7.784 -14.325 1.00 98.44 211 MET A CA 1
ATOM 1532 C C . MET A 1 211 ? -3.608 -8.033 -15.350 1.00 98.44 211 MET A C 1
ATOM 1534 O O . MET A 1 211 ? -3.352 -8.644 -16.389 1.00 98.44 211 MET A O 1
ATOM 1538 N N . ILE A 1 212 ? -4.810 -7.481 -15.143 1.00 98.12 212 ILE A N 1
ATOM 1539 C CA . ILE A 1 212 ? -5.873 -7.477 -16.165 1.00 98.12 212 ILE A CA 1
ATOM 1540 C C . ILE A 1 212 ? -5.379 -6.779 -17.441 1.00 98.12 212 ILE A C 1
ATOM 1542 O O . ILE A 1 212 ? -5.542 -7.306 -18.540 1.00 98.12 212 ILE A O 1
ATOM 1546 N N . LYS A 1 213 ? -4.732 -5.613 -17.319 1.00 97.81 213 LYS A N 1
ATOM 1547 C CA . LYS A 1 213 ? -4.186 -4.861 -18.465 1.00 97.81 213 LYS A CA 1
ATOM 1548 C C . LYS A 1 213 ? -2.992 -5.538 -19.142 1.00 97.81 213 LYS A C 1
ATOM 1550 O O . LYS A 1 213 ? -2.725 -5.260 -20.310 1.00 97.81 213 LYS A O 1
ATOM 1555 N N . LEU A 1 214 ? -2.311 -6.441 -18.444 1.00 96.56 214 LEU A N 1
ATOM 1556 C CA . LEU A 1 214 ? -1.270 -7.320 -18.980 1.00 96.56 214 LEU A CA 1
ATOM 1557 C C . LEU A 1 214 ? -1.833 -8.636 -19.550 1.00 96.56 214 LEU A C 1
ATOM 1559 O O . LEU A 1 214 ? -1.064 -9.543 -19.861 1.00 96.56 214 LEU A O 1
ATOM 1563 N N . ASN A 1 215 ? -3.158 -8.742 -19.714 1.00 95.31 215 ASN A N 1
ATOM 1564 C CA . ASN A 1 215 ? -3.862 -9.916 -20.240 1.00 95.31 215 ASN A CA 1
ATOM 1565 C C . ASN A 1 215 ? -3.651 -11.194 -19.407 1.00 95.31 215 ASN A C 1
ATOM 1567 O O . ASN A 1 215 ? -3.630 -12.296 -19.949 1.00 95.31 215 ASN A O 1
ATOM 1571 N N . LYS A 1 216 ? -3.512 -11.059 -18.081 1.00 94.62 216 LYS A N 1
ATOM 1572 C CA . LYS A 1 216 ? -3.414 -12.195 -17.143 1.00 94.62 216 LYS A CA 1
ATOM 1573 C C . LYS A 1 216 ? -4.764 -12.797 -16.752 1.00 94.62 216 LYS A C 1
ATOM 1575 O O . LYS A 1 216 ? -4.824 -13.774 -16.008 1.00 94.62 216 LYS A O 1
ATOM 1580 N N . THR A 1 217 ? -5.853 -12.227 -17.258 1.00 94.50 217 THR A N 1
ATOM 1581 C CA . THR A 1 217 ? -7.219 -12.720 -17.073 1.00 94.50 217 THR A CA 1
ATOM 1582 C C . THR A 1 217 ? -7.942 -12.797 -18.418 1.00 94.50 217 THR A C 1
ATOM 1584 O O . THR A 1 217 ? -7.586 -12.106 -19.373 1.00 94.50 217 THR A O 1
ATOM 1587 N N . TYR A 1 218 ? -8.993 -13.616 -18.489 1.00 91.81 218 TYR A N 1
ATOM 1588 C CA . TYR A 1 218 ? -9.946 -13.618 -19.601 1.00 91.81 218 TYR A CA 1
ATOM 1589 C C . TYR A 1 218 ? -11.335 -13.309 -19.051 1.00 91.81 218 TYR A C 1
ATOM 1591 O O . TYR A 1 218 ? -11.907 -14.100 -18.300 1.00 91.81 218 TYR A O 1
ATOM 1599 N N . GLY A 1 219 ? -11.863 -12.124 -19.361 1.00 92.50 219 GLY A N 1
ATOM 1600 C CA . GLY A 1 219 ? -13.015 -11.600 -18.629 1.00 92.50 219 GLY A CA 1
ATOM 1601 C C . GLY A 1 219 ? -12.699 -11.525 -17.130 1.00 92.50 219 GLY A C 1
ATOM 1602 O O . GLY A 1 219 ? -11.718 -10.896 -16.732 1.00 92.50 219 GLY A O 1
ATOM 1603 N N . ASN A 1 220 ? -13.502 -12.201 -16.309 1.00 90.19 220 ASN A N 1
ATOM 1604 C CA . ASN A 1 220 ? -13.299 -12.335 -14.862 1.00 90.19 220 ASN A CA 1
ATOM 1605 C C . ASN A 1 220 ? -12.704 -13.697 -14.445 1.00 90.19 220 ASN A C 1
ATOM 1607 O O . ASN A 1 220 ? -12.725 -14.029 -13.260 1.00 90.19 220 ASN A O 1
ATOM 1611 N N . LEU A 1 221 ? -12.191 -14.487 -15.395 1.00 87.06 221 LEU A N 1
ATOM 1612 C CA . LEU A 1 221 ? -11.579 -15.787 -15.131 1.00 87.06 221 LEU A CA 1
ATOM 1613 C C . LEU A 1 221 ? -10.068 -15.659 -14.917 1.00 87.06 221 LEU A C 1
ATOM 1615 O O . LEU A 1 221 ? -9.355 -15.013 -15.692 1.00 87.06 221 LEU A O 1
ATOM 1619 N N . MET A 1 222 ? -9.585 -16.339 -13.879 1.00 87.94 222 MET A N 1
ATOM 1620 C CA . MET A 1 222 ? -8.170 -16.466 -13.536 1.00 87.94 222 MET A CA 1
ATOM 1621 C C . MET A 1 222 ? -7.526 -17.557 -14.402 1.00 87.94 222 MET A C 1
ATOM 1623 O O . MET A 1 222 ? -7.292 -18.672 -13.948 1.00 87.94 222 MET A O 1
ATOM 1627 N N . VAL A 1 223 ? -7.328 -17.249 -15.684 1.00 81.12 223 VAL A N 1
ATOM 1628 C CA . VAL A 1 223 ? -6.853 -18.218 -16.689 1.00 81.12 223 VAL A CA 1
ATOM 1629 C C . VAL A 1 223 ? -5.355 -18.500 -16.614 1.00 81.12 223 VAL A C 1
ATOM 1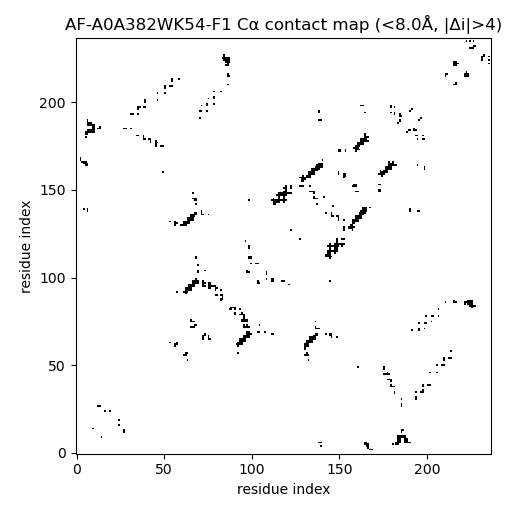631 O O . VAL A 1 223 ? -4.924 -19.558 -17.054 1.00 81.12 223 VAL A O 1
ATOM 1634 N N . ASP A 1 224 ? -4.571 -17.587 -16.035 1.00 74.56 224 ASP A N 1
ATOM 1635 C CA . ASP A 1 224 ? -3.122 -17.736 -15.860 1.00 74.56 224 ASP A CA 1
ATOM 1636 C C . ASP A 1 224 ? -2.795 -18.180 -14.421 1.00 74.56 224 ASP A C 1
ATOM 1638 O O . ASP A 1 224 ? -1.885 -17.662 -13.781 1.00 74.56 224 ASP A O 1
ATOM 1642 N N . LEU A 1 225 ? -3.590 -19.091 -13.849 1.00 69.19 225 LEU A N 1
ATOM 1643 C CA . LEU A 1 225 ? -3.412 -19.591 -12.482 1.00 69.19 225 LEU A CA 1
ATOM 1644 C C . LEU A 1 225 ? -2.289 -20.642 -12.413 1.00 69.19 225 LEU A C 1
ATOM 1646 O O . LEU A 1 225 ? -2.332 -21.654 -13.112 1.00 69.19 225 LEU A O 1
ATOM 1650 N N . LYS A 1 226 ? -1.348 -20.489 -11.472 1.00 61.22 226 LYS A N 1
ATOM 1651 C CA . LYS A 1 226 ? -0.387 -21.550 -11.115 1.00 61.22 226 LYS A CA 1
ATOM 1652 C C . LYS A 1 226 ? -1.027 -22.494 -10.096 1.00 61.22 226 LYS A C 1
ATOM 1654 O O . LYS A 1 226 ? -1.101 -22.179 -8.908 1.00 61.22 226 LYS A O 1
ATOM 1659 N N . ALA A 1 227 ? -1.473 -23.670 -10.537 1.00 64.12 227 ALA A N 1
ATOM 1660 C CA . ALA A 1 227 ? -2.076 -24.677 -9.662 1.00 64.12 227 ALA A CA 1
ATOM 1661 C C . ALA A 1 227 ? -1.040 -25.345 -8.730 1.00 64.12 227 ALA A C 1
ATOM 1663 O O . ALA A 1 227 ? -0.530 -26.430 -9.000 1.00 64.12 227 ALA A O 1
ATOM 1664 N N . SER A 1 228 ? -0.715 -24.688 -7.612 1.00 63.28 228 SER A N 1
ATOM 1665 C CA . SER A 1 228 ? 0.266 -25.164 -6.621 1.00 63.28 228 SER A CA 1
ATOM 1666 C C . SER A 1 228 ? -0.330 -26.012 -5.488 1.00 63.28 228 SER A C 1
ATOM 1668 O O . SER A 1 228 ? 0.409 -26.563 -4.676 1.00 63.28 228 SER A O 1
ATOM 1670 N N . ASN A 1 229 ? -1.660 -26.132 -5.410 1.00 67.62 229 ASN A N 1
ATOM 1671 C CA . ASN A 1 229 ? -2.366 -26.954 -4.421 1.00 67.62 229 ASN A CA 1
ATOM 1672 C C . ASN A 1 229 ? -3.712 -27.461 -4.969 1.00 67.62 229 ASN A C 1
ATOM 1674 O O . ASN A 1 229 ? -4.199 -26.953 -5.977 1.00 67.62 229 ASN A O 1
ATOM 1678 N N . GLN A 1 230 ? -4.327 -28.433 -4.285 1.00 66.88 230 GLN A N 1
ATOM 1679 C CA . GLN A 1 230 ? -5.561 -29.096 -4.735 1.00 66.88 230 GLN A CA 1
ATOM 1680 C C . GLN A 1 230 ? -6.713 -28.115 -5.019 1.00 66.88 230 GLN A C 1
ATOM 1682 O O . GLN A 1 230 ? -7.379 -28.228 -6.039 1.00 66.88 230 GLN A O 1
ATOM 1687 N N . LYS A 1 231 ? -6.893 -27.088 -4.178 1.00 70.19 231 LYS A N 1
ATOM 1688 C CA . LYS A 1 231 ? -7.927 -26.058 -4.379 1.00 70.19 231 LYS A CA 1
ATOM 1689 C C . LYS A 1 231 ? -7.700 -25.247 -5.660 1.00 70.19 231 LYS A C 1
ATOM 1691 O O . LYS A 1 231 ? -8.660 -24.770 -6.258 1.00 70.19 231 LYS A O 1
ATOM 1696 N N . LEU A 1 232 ? -6.444 -25.026 -6.047 1.00 65.50 232 LEU A N 1
ATOM 1697 C CA . LEU A 1 232 ? -6.109 -24.321 -7.284 1.00 65.50 232 LEU A CA 1
ATOM 1698 C C . LEU A 1 232 ? -6.248 -25.228 -8.515 1.00 65.50 232 LEU A C 1
ATOM 1700 O O . LEU A 1 232 ? -6.622 -24.727 -9.569 1.00 65.50 232 LEU A O 1
ATOM 1704 N N . TRP A 1 233 ? -6.035 -26.541 -8.376 1.00 61.06 233 TRP A N 1
ATOM 1705 C CA . TRP A 1 233 ? -6.354 -27.515 -9.427 1.00 61.06 233 TRP A CA 1
ATOM 1706 C C . TRP A 1 233 ? -7.848 -27.528 -9.754 1.00 61.06 233 TRP A C 1
ATOM 1708 O O . TRP A 1 233 ? -8.201 -27.357 -10.915 1.00 61.06 233 TRP A O 1
ATOM 1718 N N . ASP A 1 234 ? -8.711 -27.597 -8.737 1.00 66.69 234 ASP A N 1
ATOM 1719 C CA . ASP A 1 234 ? -10.172 -27.614 -8.921 1.00 66.69 234 ASP A CA 1
ATOM 1720 C C . ASP A 1 234 ? -10.720 -26.318 -9.559 1.00 66.69 234 ASP A C 1
ATOM 1722 O O . ASP A 1 234 ? -11.833 -26.300 -10.071 1.00 66.69 234 ASP A O 1
ATOM 1726 N N . ARG A 1 235 ? -9.962 -25.211 -9.520 1.00 67.44 235 ARG A N 1
ATOM 1727 C CA . ARG A 1 235 ? -10.314 -23.955 -10.211 1.00 67.44 235 ARG A CA 1
ATOM 1728 C C . ARG A 1 235 ? -9.896 -23.922 -11.680 1.00 67.44 235 ARG A C 1
ATOM 1730 O O . ARG A 1 235 ? -10.423 -23.092 -12.415 1.00 67.44 235 ARG A O 1
ATOM 1737 N N . GLY A 1 236 ? -8.902 -24.719 -12.070 1.00 60.97 236 GLY A N 1
ATOM 1738 C CA . GLY A 1 236 ? -8.320 -24.720 -13.417 1.00 60.97 236 GLY A CA 1
ATOM 1739 C C . GLY A 1 236 ? -8.931 -25.745 -14.377 1.00 60.97 236 GLY A C 1
ATOM 1740 O O . GLY A 1 236 ? -8.612 -25.714 -15.564 1.00 60.97 236 GLY A O 1
ATOM 1741 N N . THR A 1 237 ? -9.775 -26.646 -13.872 1.00 54.44 237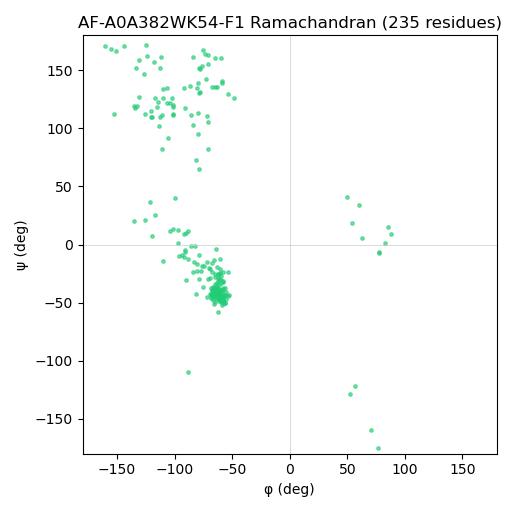 THR A N 1
ATOM 1742 C CA . THR A 1 237 ? -10.537 -27.661 -14.623 1.00 54.44 237 THR A CA 1
ATOM 1743 C C . THR A 1 237 ? -12.012 -27.308 -14.677 1.00 54.44 237 THR A C 1
ATOM 1745 O O . THR A 1 237 ? -12.618 -27.480 -15.755 1.00 54.44 237 THR A O 1
#

Radius of gyration: 18.38 Å; Cα contacts (8 Å, |Δi|>4): 451; chains: 1; bounding box: 41×51×50 Å

Sequence (237 aa):
MSWKKITEQQNPASADIDEKSIHEILTVINNEDGAVAAAVQNCLVDITGFINVLVPRLQSGGRLIYVGSGTSGRLGVLDAAECPPTFSVDPELVQGIIAGGNDALVRSIEGAEDDPADGARAVVNYDITAADTILGITASSSTPFVLGALEKAKEIGAITGLLICNNPPELEYIDHLISIIVGPEVITGSTRMKAGTATKMVLNMITTTAMIKLNKTYGNLMVDLKASNQKLWDRGT

Organism: NCBI:txid408172

InterPro domains:
  IPR001347 SIS domain [PF22645] (51-152)
  IPR001347 SIS domain [PS51464] (54-216)
  IPR005486 Glucokinase regulatory protein, conserved site [PS01272] (183-200)
  IPR005488 N-acetylmuramic acid 6-phosphate etherase MurQ [TIGR00274] (6-235)
  IPR005488 N-acetylmuramic acid 6-phosphate etherase MurQ [cd05007] (13-237)
  IPR040190 N-acetylmuramic acid 6-phosphate etherase/glucokinase regulatory protein [PTHR10088] (5-202)
  IPR046348 SIS domain superfamily [SSF53697] (5-235)

Secondary structure (DSSP, 8-state):
-----STTSPPGGGTTGGGS-HHHHHHHHHHHHTTHHHHHHHTHHHHHHHHHHHHHHHHTT--EEEEESHHHHHHHHHHHHHHHHHH---TTSEEEEETT-THHHHS--TTTTS-HHHHHHHHHHTT--TT-EEEEE-TTS--HHHHHHHHHHHHTT-EEEEEESS-PPP-TT-SEEEE----S-SSTT-TTTHHHHHHHHHHHHHHHHHHHHTT--BTTB-TT----SHHHHHHH-

pLDDT: mean 94.17, std 9.06, range [46.62, 98.88]

Mean predicted aligned error: 4.23 Å

Foldseek 3Di:
DDDDFQLQDADPLQPPVVVDDPVSVVVSQVVLLVCLVVLLVVQVVLLVVLLVVQLVLLVVVAAEEEEEEQLQLLLQQVLLVVQCQQLVDDSRRRHGHYQVPPVRNPDHDPPSQVALVLLLVVCVVSVPALSYEYEYEDQRVDRSSSVSVLQNCLVRNHAYEYEYQGDDPDDPSHPGYRHRPSGYDSPRNPCCRSVSVSSNVSSCVSSVVSSVSVVSADPPQNQNGDCPDPVSVVSND

Nearest PDB structures (foldseek):
  1nri-assembly1_A-2  TM=9.752E-01  e=9.121E-26  Haemophilus influenzae
  4m0d-assembly1_A  TM=9.840E-01  e=7.526E-25  Haemophilus influenzae Rd KW20
  4s12-assembly1_A  TM=9.766E-01  e=1.365E-24  Yersinia enterocolitica subsp. palearctica Y11
  2x3y-assembly2_H  TM=6.925E-01  e=7.168E-07  Burkholderia pseudomallei K96243
  4u6n-assembly1_A  TM=7.977E-01  e=2.054E-05  Escherichia coli K-12